Protein AF-0000000080482618 (afdb_homodimer)

Radius of gyration: 24.04 Å; Cα contacts (8 Å, |Δi|>4): 564; chains: 2; bounding box: 40×72×53 Å

Organism: Haloferax mediterranei (strain ATCC 33500 / DSM 1411 / JCM 8866 / NBRC 14739 / NCIMB 2177 / R-4) (NCBI:txid523841)

Structure (mmCIF, N/CA/C/O backbone):
data_AF-0000000080482618-model_v1
#
loop_
_entity.id
_entity.type
_entity.pdbx_description
1 polymer 'UPF0201 protein HFX_0137'
#
loop_
_atom_site.group_PDB
_atom_site.id
_atom_site.type_symbol
_atom_site.label_atom_id
_atom_site.label_alt_id
_atom_site.label_comp_id
_atom_site.label_asym_id
_atom_site.label_entity_id
_atom_site.label_seq_id
_atom_site.pdbx_PDB_ins_code
_atom_site.Cartn_x
_atom_site.Cartn_y
_atom_site.Cartn_z
_atom_site.occupancy
_atom_site.B_iso_or_equiv
_atom_site.auth_seq_id
_atom_site.auth_comp_id
_atom_site.auth_asym_id
_atom_site.auth_atom_id
_atom_site.pdbx_PDB_model_num
ATOM 1 N N . MET A 1 1 ? -5.898 31.766 16.25 1 81.19 1 MET A N 1
ATOM 2 C CA . MET A 1 1 ? -4.469 31.984 16.453 1 81.19 1 MET A CA 1
ATOM 3 C C . MET A 1 1 ? -3.756 32.281 15.141 1 81.19 1 MET A C 1
ATOM 5 O O . MET A 1 1 ? -4.121 31.719 14.102 1 81.19 1 MET A O 1
ATOM 9 N N . ILE A 1 2 ? -2.914 33.312 15.219 1 91.44 2 ILE A N 1
ATOM 10 C CA . ILE A 1 2 ? -2.102 33.625 14.047 1 91.44 2 ILE A CA 1
ATOM 11 C C . ILE A 1 2 ? -0.783 32.875 14.117 1 91.44 2 ILE A C 1
ATOM 13 O O . ILE A 1 2 ? -0.066 32.938 15.117 1 91.44 2 ILE A O 1
ATOM 17 N N . TYR A 1 3 ? -0.571 31.938 13.203 1 97.31 3 TYR A N 1
ATOM 18 C CA . TYR A 1 3 ? 0.678 31.188 13.18 1 97.31 3 TYR A CA 1
ATOM 19 C C . TYR A 1 3 ? 1.319 31.219 11.797 1 97.31 3 TYR A C 1
ATOM 21 O O . TYR A 1 3 ? 0.664 31.578 10.812 1 97.31 3 TYR A O 1
ATOM 29 N N . SER A 1 4 ? 2.684 31.078 11.797 1 98.38 4 SER A N 1
ATOM 30 C CA . SER A 1 4 ? 3.484 30.953 10.578 1 98.38 4 SER A CA 1
ATOM 31 C C . SER A 1 4 ? 4.191 29.609 10.508 1 98.38 4 SER A C 1
ATOM 33 O O . SER A 1 4 ? 5.055 29.312 11.336 1 98.38 4 SER A O 1
ATOM 35 N N . VAL A 1 5 ? 3.709 28.812 9.516 1 98.75 5 VAL A N 1
ATOM 36 C CA . VAL A 1 5 ? 4.285 27.484 9.375 1 98.75 5 VAL A CA 1
ATOM 37 C C . VAL A 1 5 ? 4.52 27.172 7.895 1 98.75 5 VAL A C 1
ATOM 39 O O . VAL A 1 5 ? 3.898 27.781 7.02 1 98.75 5 VAL A O 1
ATOM 42 N N . ASP A 1 6 ? 5.512 26.297 7.625 1 98.88 6 ASP A N 1
ATOM 43 C CA . ASP A 1 6 ? 5.684 25.625 6.34 1 98.88 6 ASP A CA 1
ATOM 44 C C . ASP A 1 6 ? 5.371 24.141 6.453 1 98.88 6 ASP A C 1
ATOM 46 O O . ASP A 1 6 ? 5.992 23.422 7.246 1 98.88 6 ASP A O 1
ATOM 50 N N . VAL A 1 7 ? 4.379 23.719 5.711 1 98.94 7 VAL A N 1
ATOM 51 C CA . VAL A 1 7 ? 3.994 22.312 5.742 1 98.94 7 VAL A CA 1
ATOM 52 C C . VAL A 1 7 ? 4.348 21.641 4.41 1 98.94 7 VAL A C 1
ATOM 54 O O . VAL A 1 7 ? 3.889 22.078 3.352 1 98.94 7 VAL A O 1
ATOM 57 N N . ARG A 1 8 ? 5.195 20.656 4.469 1 98.88 8 ARG A N 1
ATOM 58 C CA . ARG A 1 8 ? 5.52 19.844 3.301 1 98.88 8 ARG A CA 1
ATOM 59 C C . ARG A 1 8 ? 4.898 18.453 3.41 1 98.88 8 ARG A C 1
ATOM 61 O O . ARG A 1 8 ? 5.02 17.797 4.441 1 98.88 8 ARG A O 1
ATOM 68 N N . ILE A 1 9 ? 4.242 18.078 2.332 1 98.88 9 ILE A N 1
ATOM 69 C CA . ILE A 1 9 ? 3.529 16.812 2.301 1 98.88 9 ILE A CA 1
ATOM 70 C C . ILE A 1 9 ? 4.043 15.961 1.144 1 98.88 9 ILE A C 1
ATOM 72 O O . ILE A 1 9 ? 4.184 16.438 0.019 1 98.88 9 ILE A O 1
ATOM 76 N N . GLU A 1 10 ? 4.375 14.711 1.41 1 98.19 10 GLU A N 1
ATOM 77 C CA . GLU A 1 10 ? 4.805 13.781 0.37 1 98.19 10 GLU A CA 1
ATOM 78 C C . GLU A 1 10 ? 3.955 12.516 0.374 1 98.19 10 GLU A C 1
ATOM 80 O O . GLU A 1 10 ? 3.809 11.859 1.41 1 98.19 10 GLU A O 1
ATOM 85 N N . ALA A 1 11 ? 3.428 12.211 -0.774 1 96.94 11 ALA A N 1
ATOM 86 C CA . ALA A 1 11 ? 2.643 10.992 -0.954 1 96.94 11 ALA A CA 1
ATOM 87 C C . ALA A 1 11 ? 3.148 10.188 -2.145 1 96.94 11 ALA A C 1
ATOM 89 O O . ALA A 1 11 ? 3.166 10.68 -3.275 1 96.94 11 ALA A O 1
ATOM 90 N N . PRO A 1 12 ? 3.514 8.977 -1.872 1 95.06 12 PRO A N 1
ATOM 91 C CA . PRO A 1 12 ? 3.898 8.156 -3.02 1 95.06 12 PRO A CA 1
ATOM 92 C C . PRO A 1 12 ? 2.723 7.844 -3.943 1 95.06 12 PRO A C 1
ATOM 94 O O . PRO A 1 12 ? 1.588 7.703 -3.479 1 95.06 12 PRO A O 1
ATOM 97 N N . VAL A 1 13 ? 3.014 7.836 -5.195 1 96 13 VAL A N 1
ATOM 98 C CA . VAL A 1 13 ? 2.053 7.414 -6.211 1 96 13 VAL A CA 1
ATOM 99 C C . VAL A 1 13 ? 2.549 6.145 -6.898 1 96 13 VAL A C 1
ATOM 101 O O . VAL A 1 13 ? 3.588 6.156 -7.562 1 96 13 VAL A O 1
ATOM 104 N N . ARG A 1 14 ? 1.8 5.137 -6.766 1 94.56 14 ARG A N 1
ATOM 105 C CA . ARG A 1 14 ? 2.199 3.855 -7.34 1 94.56 14 ARG A CA 1
ATOM 106 C C . ARG A 1 14 ? 1.611 3.672 -8.734 1 94.56 14 ARG A C 1
ATOM 108 O O . ARG A 1 14 ? 0.684 4.387 -9.117 1 94.56 14 ARG A O 1
ATOM 115 N N . ASP A 1 15 ? 2.08 2.65 -9.398 1 94.06 15 ASP A N 1
ATOM 116 C CA . ASP A 1 15 ? 1.742 2.441 -10.805 1 94.06 15 ASP A CA 1
ATOM 117 C C . ASP A 1 15 ? 0.26 2.115 -10.977 1 94.06 15 ASP A C 1
ATOM 119 O O . ASP A 1 15 ? -0.348 2.465 -11.984 1 94.06 15 ASP A O 1
ATOM 123 N N . THR A 1 16 ? -0.289 1.462 -9.922 1 95.69 16 THR A N 1
ATOM 124 C CA . THR A 1 16 ? -1.685 1.053 -10.039 1 95.69 16 THR A CA 1
ATOM 125 C C . THR A 1 16 ? -2.615 2.184 -9.609 1 95.69 16 THR A C 1
ATOM 127 O O . THR A 1 16 ? -3.836 2.068 -9.727 1 95.69 16 THR A O 1
ATOM 130 N N . GLU A 1 17 ? -2.031 3.32 -9.164 1 96.25 17 GLU A N 1
ATOM 131 C CA . GLU A 1 17 ? -2.83 4.43 -8.648 1 96.25 17 GLU A CA 1
ATOM 132 C C . GLU A 1 17 ? -3.016 5.512 -9.711 1 96.25 17 GLU A C 1
ATOM 134 O O . GLU A 1 17 ? -2.266 5.57 -10.688 1 96.25 17 GLU A O 1
ATOM 139 N N . VAL A 1 18 ? -4.109 6.297 -9.461 1 96.81 18 VAL A N 1
ATOM 140 C CA . VAL A 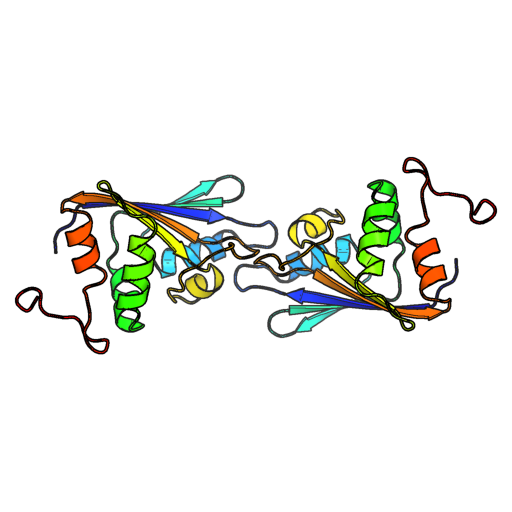1 18 ? -4.324 7.535 -10.211 1 96.81 18 VAL A CA 1
ATOM 141 C C . VAL A 1 18 ? -3.775 8.719 -9.414 1 96.81 18 VAL A C 1
ATOM 143 O O . VAL A 1 18 ? -4.172 8.938 -8.266 1 96.81 18 VAL A O 1
ATOM 146 N N . THR A 1 19 ? -2.902 9.445 -10.008 1 97.31 19 THR A N 1
ATOM 147 C CA . THR A 1 19 ? -2.254 10.57 -9.344 1 97.31 19 THR A CA 1
ATOM 148 C C . THR A 1 19 ? -3.291 11.516 -8.75 1 97.31 19 THR A C 1
ATOM 150 O O . THR A 1 19 ? -3.154 11.953 -7.605 1 97.31 19 THR A O 1
ATOM 153 N N . ASP A 1 20 ? -4.34 11.812 -9.484 1 97.88 20 ASP A N 1
ATOM 154 C CA . ASP A 1 20 ? -5.352 12.766 -9.031 1 97.88 20 ASP A CA 1
ATOM 155 C C . ASP A 1 20 ? -6.055 12.258 -7.773 1 97.88 20 ASP A C 1
ATOM 157 O O . ASP A 1 20 ? -6.43 13.047 -6.906 1 97.88 20 ASP A O 1
ATOM 161 N N . ARG A 1 21 ? -6.246 10.953 -7.684 1 97.81 21 ARG A N 1
ATOM 162 C CA . ARG A 1 21 ? -6.898 10.406 -6.5 1 97.81 21 ARG A CA 1
ATOM 163 C C . ARG A 1 21 ? -5.988 10.508 -5.277 1 97.81 21 ARG A C 1
ATOM 165 O O . ARG A 1 21 ? -6.461 10.734 -4.164 1 97.81 21 ARG A O 1
ATOM 172 N N . VAL A 1 22 ? -4.727 10.305 -5.516 1 97.69 22 VAL A N 1
ATOM 173 C CA . VAL A 1 22 ? -3.766 10.516 -4.438 1 97.69 22 VAL A CA 1
ATOM 174 C C . VAL A 1 22 ? -3.781 11.977 -4.016 1 97.69 22 VAL A C 1
ATOM 176 O O . VAL A 1 22 ? -3.748 12.289 -2.82 1 97.69 22 VAL A O 1
ATOM 179 N N . GLY A 1 23 ? -3.824 12.867 -4.988 1 98.56 23 GLY A N 1
ATOM 180 C CA . GLY A 1 23 ? -3.963 14.289 -4.699 1 98.56 23 GLY A CA 1
ATOM 181 C C . GLY A 1 23 ? -5.199 14.609 -3.883 1 98.56 23 GLY A C 1
ATOM 182 O O . GLY A 1 23 ? -5.141 15.422 -2.957 1 98.56 23 GLY A O 1
ATOM 183 N N . ASP A 1 24 ? -6.332 13.984 -4.273 1 98.38 24 ASP A N 1
ATOM 184 C CA . ASP A 1 24 ? -7.57 14.164 -3.52 1 98.38 24 ASP A CA 1
ATOM 185 C C . ASP A 1 24 ? -7.379 13.789 -2.051 1 98.38 24 ASP A C 1
ATOM 187 O O . ASP A 1 24 ? -7.883 14.477 -1.16 1 98.38 24 ASP A O 1
ATOM 191 N N . ALA A 1 25 ? -6.68 12.664 -1.821 1 97.75 25 ALA A N 1
ATOM 192 C CA . ALA A 1 25 ? -6.422 12.227 -0.452 1 97.75 25 ALA A CA 1
ATOM 193 C C . ALA A 1 25 ? -5.703 13.312 0.345 1 97.75 25 ALA A C 1
ATOM 195 O O . ALA A 1 25 ? -6.066 13.594 1.489 1 97.75 25 ALA A O 1
ATOM 196 N N . VAL A 1 26 ? -4.727 13.93 -0.251 1 98.69 26 VAL A N 1
ATOM 197 C CA . VAL A 1 26 ? -3.959 14.984 0.403 1 98.69 26 VAL A CA 1
ATOM 198 C C . VAL A 1 26 ? -4.844 16.203 0.609 1 98.69 26 VAL A C 1
ATOM 200 O O . VAL A 1 26 ? -4.898 16.766 1.709 1 98.69 26 VAL A O 1
ATOM 203 N N . GLU A 1 27 ? -5.578 16.594 -0.372 1 98.75 27 GLU A N 1
ATOM 204 C CA . GLU A 1 27 ? -6.406 17.797 -0.341 1 98.75 27 GLU A CA 1
ATOM 205 C C . GLU A 1 27 ? -7.535 17.672 0.679 1 98.75 27 GLU A C 1
ATOM 207 O O . GLU A 1 27 ? -7.965 18.672 1.269 1 98.75 27 GLU A O 1
ATOM 212 N N . ASN A 1 28 ? -7.965 16.484 0.792 1 98.56 28 ASN A N 1
ATOM 213 C CA . ASN A 1 28 ? -9.047 16.25 1.747 1 98.56 28 ASN A CA 1
ATOM 214 C C . ASN A 1 28 ? -8.641 16.656 3.16 1 98.56 28 ASN A C 1
ATOM 216 O O . ASN A 1 28 ? -9.477 17.109 3.947 1 98.56 28 ASN A O 1
ATOM 220 N N . LEU A 1 29 ? -7.387 16.516 3.469 1 98.69 29 LEU A N 1
ATOM 221 C CA . LEU A 1 29 ? -6.91 16.828 4.812 1 98.69 29 LEU A CA 1
ATOM 222 C C . LEU A 1 29 ? -6.223 18.188 4.844 1 98.69 29 LEU A C 1
ATOM 224 O O . LEU A 1 29 ? -6.113 18.812 5.906 1 98.69 29 LEU A O 1
ATOM 228 N N . PHE A 1 30 ? -5.812 18.641 3.721 1 98.75 30 PHE A N 1
ATOM 229 C CA . PHE A 1 30 ? -5.125 19.922 3.582 1 98.75 30 PHE A CA 1
ATOM 230 C C . PHE A 1 30 ? -5.668 20.703 2.393 1 98.75 30 PHE A C 1
ATOM 232 O O . PHE A 1 30 ? -4.969 20.891 1.396 1 98.75 30 PHE A O 1
ATOM 239 N N . PRO A 1 31 ? -6.832 21.234 2.533 1 98.44 31 PRO A N 1
ATOM 240 C CA . PRO A 1 31 ? -7.426 21.969 1.409 1 98.44 31 PRO A CA 1
ATOM 241 C C . PRO A 1 31 ? -6.574 23.156 0.955 1 98.44 31 PRO A C 1
ATOM 243 O O . PRO A 1 31 ? -5.98 23.844 1.785 1 98.44 31 PRO A O 1
ATOM 246 N N . GLY A 1 32 ? -6.496 23.375 -0.323 1 97.69 32 GLY A N 1
ATOM 247 C CA . GLY A 1 32 ? -5.758 24.5 -0.876 1 97.69 32 GLY A CA 1
ATOM 248 C C . GLY A 1 32 ? -4.277 24.219 -1.044 1 97.69 32 GLY A C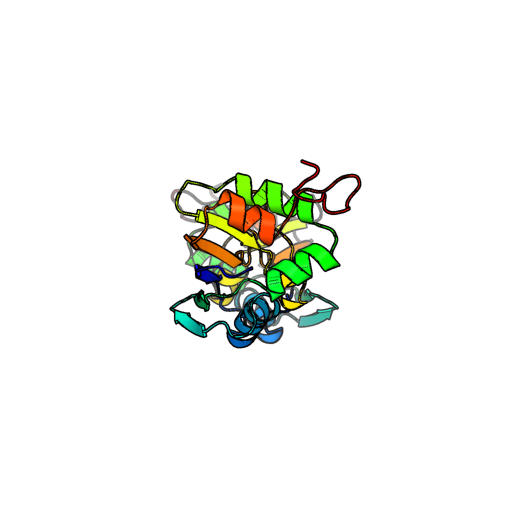 1
ATOM 249 O O . GLY A 1 32 ? -3.521 25.078 -1.499 1 97.69 32 GLY A O 1
ATOM 250 N N . VAL A 1 33 ? -3.879 23.047 -0.64 1 98.75 33 VAL A N 1
ATOM 251 C CA . VAL A 1 33 ? -2.486 22.641 -0.804 1 98.75 33 VAL A CA 1
ATOM 252 C C . VAL A 1 33 ? -2.09 22.75 -2.275 1 98.75 33 VAL A C 1
ATOM 254 O O . VAL A 1 33 ? -2.881 22.406 -3.16 1 98.75 33 VAL A O 1
ATOM 257 N N . GLU A 1 34 ? -0.878 23.25 -2.484 1 98.81 34 GLU A N 1
ATOM 258 C CA . GLU A 1 34 ? -0.311 23.234 -3.828 1 98.81 34 GLU A CA 1
ATOM 259 C C . GLU A 1 34 ? 0.428 21.922 -4.102 1 98.81 34 GLU A C 1
ATOM 261 O O . GLU A 1 34 ? 1.411 21.609 -3.43 1 98.81 34 GLU A O 1
ATOM 266 N N . LEU A 1 35 ? -0.03 21.25 -5.129 1 98.75 35 LEU A N 1
ATOM 267 C CA . LEU A 1 35 ? 0.532 19.938 -5.41 1 98.75 35 LEU A CA 1
ATOM 268 C C . LEU A 1 35 ? 1.412 19.984 -6.656 1 98.75 35 LEU A C 1
ATOM 270 O O . LEU A 1 35 ? 1.064 20.625 -7.645 1 98.75 35 LEU A O 1
ATOM 274 N N . THR A 1 36 ? 2.541 19.391 -6.539 1 98.62 36 THR A N 1
ATOM 275 C CA . THR A 1 36 ? 3.434 19.172 -7.668 1 98.62 36 THR A CA 1
ATOM 276 C C . THR A 1 36 ? 3.732 17.672 -7.84 1 98.62 36 THR A C 1
ATOM 278 O O . THR A 1 36 ? 3.971 16.969 -6.859 1 98.62 36 THR A O 1
ATOM 281 N N . HIS A 1 37 ? 3.689 17.297 -9.102 1 97.75 37 HIS A N 1
ATOM 282 C CA . HIS A 1 37 ? 3.984 15.898 -9.383 1 97.75 37 HIS A CA 1
ATOM 283 C C . HIS A 1 37 ? 5.48 15.68 -9.586 1 97.75 37 HIS A C 1
ATOM 285 O O . HIS A 1 37 ? 6.113 16.375 -10.383 1 97.75 37 HIS A O 1
ATOM 291 N N . GLU A 1 38 ? 6.023 14.797 -8.773 1 97.81 38 GLU A N 1
ATOM 292 C CA . GLU A 1 38 ? 7.371 14.266 -8.977 1 97.81 38 GLU A CA 1
ATOM 293 C C . GLU A 1 38 ? 7.332 12.781 -9.328 1 97.81 38 GLU A C 1
ATOM 295 O O . GLU A 1 38 ? 6.305 12.125 -9.156 1 97.81 38 GLU A O 1
ATOM 300 N N . PRO A 1 39 ? 8.469 12.32 -10.008 1 95.38 39 PRO A N 1
ATOM 301 C CA . PRO A 1 39 ? 8.477 10.883 -10.305 1 95.38 39 PRO A CA 1
ATOM 302 C C . PRO A 1 39 ? 8.18 10.023 -9.086 1 95.38 39 PRO A C 1
ATOM 304 O O . PRO A 1 39 ? 8.922 10.062 -8.102 1 95.38 39 PRO A O 1
ATOM 307 N N . GLY A 1 40 ? 7.066 9.32 -9.109 1 94.12 40 GLY A N 1
ATOM 308 C CA . GLY A 1 40 ? 6.711 8.352 -8.086 1 94.12 40 GLY A CA 1
ATOM 309 C C . GLY A 1 40 ? 6.066 8.977 -6.863 1 94.12 40 GLY A C 1
ATOM 310 O O . GLY A 1 40 ? 5.852 8.297 -5.855 1 94.12 40 GLY A O 1
ATOM 311 N N . LYS A 1 41 ? 5.883 10.258 -6.914 1 97.31 41 LYS A N 1
ATOM 312 C CA . LYS A 1 41 ? 5.242 10.836 -5.734 1 97.31 41 LYS A CA 1
ATOM 313 C C . LYS A 1 41 ? 4.582 12.164 -6.062 1 97.31 41 LYS A C 1
ATOM 315 O O . LYS A 1 41 ? 4.867 12.766 -7.102 1 97.31 41 LYS A O 1
ATOM 320 N N . LEU A 1 42 ? 3.723 12.547 -5.176 1 98.25 42 LEU A N 1
ATOM 321 C CA . LEU A 1 42 ? 3.178 13.898 -5.113 1 98.25 42 L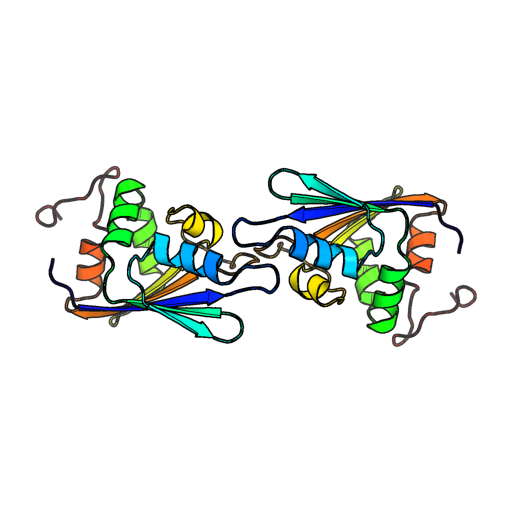EU A CA 1
ATOM 322 C C . LEU A 1 42 ? 3.781 14.68 -3.949 1 98.25 42 LEU A C 1
ATOM 324 O O . LEU A 1 42 ? 3.953 14.133 -2.855 1 98.25 42 LEU A O 1
ATOM 328 N N . VAL A 1 43 ? 4.105 15.906 -4.215 1 98.81 43 VAL A N 1
ATOM 329 C CA . VAL A 1 43 ? 4.621 16.797 -3.174 1 98.81 43 VAL A C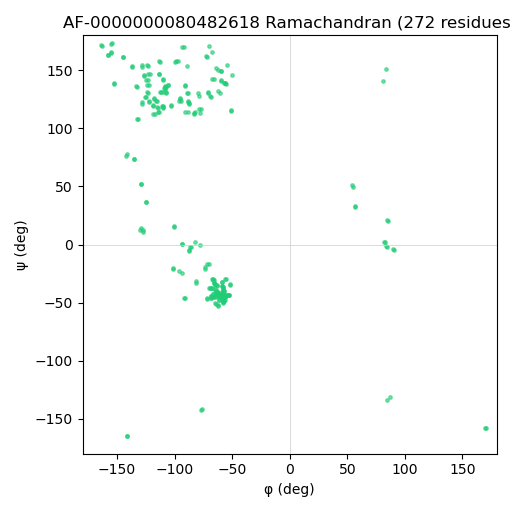A 1
ATOM 330 C C . VAL A 1 43 ? 3.674 17.969 -2.982 1 98.81 43 VAL A C 1
ATOM 332 O O . VAL A 1 43 ? 3.291 18.625 -3.951 1 98.81 43 VAL A O 1
ATOM 335 N N . GLY A 1 44 ? 3.27 18.141 -1.766 1 98.88 44 GLY A N 1
ATOM 336 C CA . GLY A 1 44 ? 2.393 19.234 -1.419 1 98.88 44 GLY A CA 1
ATOM 337 C C . GLY A 1 44 ? 3.051 20.266 -0.508 1 98.88 44 GLY A C 1
ATOM 338 O O . GLY A 1 44 ? 3.877 19.906 0.336 1 98.88 44 GLY A O 1
ATOM 339 N N . GLU A 1 45 ? 2.662 21.484 -0.702 1 98.88 45 GLU A N 1
ATOM 340 C CA . GLU A 1 45 ? 3.094 22.562 0.177 1 98.88 45 GLU A CA 1
ATOM 341 C C . GLU A 1 45 ? 1.914 23.438 0.591 1 98.88 45 GLU A C 1
ATOM 343 O O . GLU A 1 45 ? 1.068 23.781 -0.237 1 98.88 45 GLU A O 1
ATOM 348 N N . THR A 1 46 ? 1.862 23.766 1.811 1 98.69 46 THR A N 1
ATOM 349 C CA . THR A 1 46 ? 0.845 24.688 2.324 1 98.69 46 THR A CA 1
ATOM 350 C C . THR A 1 46 ? 1.334 25.375 3.592 1 98.69 46 THR A C 1
ATOM 352 O O . THR A 1 46 ? 2.432 25.094 4.078 1 98.69 46 THR A O 1
ATOM 355 N N . HIS A 1 47 ? 0.548 26.344 4.059 1 98.5 47 HIS A N 1
ATOM 356 C CA . HIS A 1 47 ? 0.883 27.109 5.254 1 98.5 47 HIS A CA 1
ATOM 357 C C . HIS A 1 47 ? -0.289 27.141 6.23 1 98.5 47 HIS A C 1
ATOM 359 O O . HIS A 1 47 ? -0.35 28.016 7.102 1 98.5 47 HIS A O 1
ATOM 365 N N . GLU A 1 48 ? -1.238 26.234 5.938 1 96.62 48 GLU A N 1
ATOM 366 C CA . GLU A 1 48 ? -2.438 26.188 6.77 1 96.62 48 GLU A CA 1
ATOM 367 C C . GLU A 1 48 ? -2.654 24.781 7.34 1 96.62 48 GLU A C 1
ATOM 369 O O . GLU A 1 48 ? -2.432 23.781 6.652 1 96.62 48 GLU A O 1
ATOM 374 N N . LEU A 1 49 ? -3.105 24.734 8.594 1 98 49 LEU A N 1
ATOM 375 C CA . LEU A 1 49 ? -3.367 23.453 9.266 1 98 49 LEU A CA 1
ATOM 376 C C . LEU A 1 49 ? -4.781 23.422 9.836 1 98 49 LEU A C 1
ATOM 378 O O . LEU A 1 49 ? -5.117 22.547 10.625 1 98 49 LEU A O 1
ATOM 382 N N . GLU A 1 50 ? -5.602 24.375 9.438 1 96.94 50 GLU A N 1
ATOM 383 C CA . GLU A 1 50 ? -6.91 24.562 10.062 1 96.94 50 GLU A CA 1
ATOM 384 C C . GLU A 1 50 ? -7.805 23.344 9.867 1 96.94 50 GLU A C 1
ATOM 386 O O . GLU A 1 50 ? -8.359 22.812 10.828 1 96.94 50 GLU A O 1
ATOM 391 N N . ARG A 1 51 ? -7.922 22.953 8.562 1 97.31 51 ARG A N 1
ATOM 392 C CA . ARG A 1 51 ? -8.797 21.812 8.289 1 97.31 51 ARG A CA 1
ATOM 393 C C . ARG A 1 51 ? -8.289 20.547 8.977 1 97.31 51 ARG A C 1
ATOM 395 O O . ARG A 1 51 ? -9.07 19.75 9.492 1 97.31 51 ARG A O 1
ATOM 402 N N . PHE A 1 52 ? -7.004 20.359 8.938 1 98.69 52 PHE A N 1
ATOM 403 C CA . PHE A 1 52 ? -6.414 19.219 9.617 1 98.69 52 PHE A CA 1
ATOM 404 C C . PHE A 1 52 ? -6.754 19.234 11.102 1 98.69 52 PHE A C 1
ATOM 406 O O . PHE A 1 52 ? -7.184 18.219 11.656 1 98.69 52 PHE A O 1
ATOM 413 N N . SER A 1 53 ? -6.543 20.344 11.758 1 98.25 53 SER A N 1
ATOM 414 C CA . SER A 1 53 ? -6.891 20.516 13.164 1 98.25 53 SER A CA 1
ATOM 415 C C . SER A 1 53 ? -8.367 20.234 13.406 1 98.25 53 SER A C 1
ATOM 417 O O . SER A 1 53 ? -8.727 19.562 14.375 1 98.25 53 SER A O 1
ATOM 419 N N . GLU A 1 54 ? -9.211 20.797 12.586 1 98 54 GLU A N 1
ATOM 420 C CA . GLU A 1 54 ? -10.648 20.562 12.703 1 98 54 GLU A CA 1
ATOM 421 C C . GLU A 1 54 ? -10.977 19.078 12.695 1 98 54 GLU A C 1
ATOM 423 O O . GLU A 1 54 ? -11.828 18.625 13.461 1 98 54 GLU A O 1
ATOM 428 N N . ARG A 1 55 ? -10.32 18.344 11.797 1 98.38 55 ARG A N 1
ATOM 429 C CA . ARG A 1 55 ? -10.562 16.906 11.703 1 98.38 55 ARG A CA 1
ATOM 430 C C . ARG A 1 55 ? -10.133 16.188 12.984 1 98.38 55 ARG A C 1
ATOM 432 O O . ARG A 1 55 ? -10.805 15.266 13.445 1 98.38 55 ARG A O 1
ATOM 439 N N . LEU A 1 56 ? -8.984 16.594 13.57 1 98.44 56 LEU A N 1
ATOM 440 C CA . LEU A 1 56 ? -8.555 16.016 14.844 1 98.44 56 LEU A CA 1
ATOM 441 C C . LEU A 1 56 ? -9.641 16.188 15.906 1 98.44 56 LEU A C 1
ATOM 443 O O . LEU A 1 56 ? -9.945 15.242 16.641 1 98.44 56 LEU A O 1
ATOM 447 N N . HIS A 1 57 ? -10.211 17.391 15.969 1 97.5 57 HIS A N 1
ATOM 448 C CA . HIS A 1 57 ? -11.25 17.703 16.938 1 97.5 57 HIS A CA 1
ATOM 449 C C . HIS A 1 57 ? -12.508 16.875 16.688 1 97.5 57 HIS A C 1
ATOM 451 O O . HIS A 1 57 ? -13.039 16.234 17.594 1 97.5 57 HIS A O 1
ATOM 457 N N . GLU A 1 58 ? -12.914 16.938 15.391 1 97.44 58 GLU A N 1
ATOM 458 C CA . GLU A 1 58 ? -14.148 16.234 15.008 1 97.44 58 GLU A CA 1
ATOM 459 C C . GLU A 1 58 ? -14.055 14.75 15.32 1 97.44 58 GLU A C 1
ATOM 461 O O . GLU A 1 58 ? -15.047 14.133 15.711 1 97.44 58 GLU A O 1
ATOM 466 N N . GLN A 1 59 ? -12.875 14.203 15.141 1 98 59 GLN A N 1
ATOM 467 C CA . GLN A 1 59 ? -12.68 12.773 15.336 1 98 59 GLN A CA 1
ATOM 468 C C . GLN A 1 59 ? -12.359 12.445 16.797 1 98 59 GLN A C 1
ATOM 470 O O . GLN A 1 59 ? -12.281 11.281 17.172 1 98 59 GLN A O 1
ATOM 475 N N . THR A 1 60 ? -12.203 13.414 17.609 1 97 60 THR A N 1
ATOM 476 C CA . THR A 1 60 ? -11.867 13.266 19.016 1 97 60 THR A CA 1
ATOM 477 C C . THR A 1 60 ? -10.602 12.445 19.203 1 97 60 THR A C 1
ATOM 479 O O . THR A 1 60 ? -10.57 11.5 20 1 97 60 THR A O 1
ATOM 482 N N . ILE A 1 61 ? -9.531 12.844 18.438 1 98 61 ILE A N 1
ATOM 483 C CA . ILE A 1 61 ? -8.266 12.117 18.516 1 98 61 ILE A CA 1
ATOM 484 C C . ILE A 1 61 ? -7.137 13.086 18.859 1 98 61 ILE A C 1
ATOM 486 O O . ILE A 1 61 ? -6.023 12.953 18.344 1 98 61 ILE A O 1
ATOM 490 N N . LEU A 1 62 ? -7.438 14.047 19.688 1 98.38 62 LEU A N 1
ATOM 491 C CA . LEU A 1 62 ? -6.457 15.055 20.078 1 98.38 62 LEU A CA 1
ATOM 492 C C . LEU A 1 62 ? -5.305 14.422 20.844 1 98.38 62 LEU A C 1
ATOM 494 O O . LEU A 1 62 ? -4.137 14.711 20.578 1 98.38 62 LEU A O 1
ATOM 498 N N . ASP A 1 63 ? -5.547 13.461 21.719 1 97.31 63 ASP A N 1
ATOM 499 C CA . ASP A 1 63 ? -4.504 12.805 22.5 1 97.31 63 ASP A CA 1
ATOM 500 C C . ASP A 1 63 ? -3.604 11.945 21.609 1 97.31 63 ASP A C 1
ATOM 502 O O . ASP A 1 63 ? -2.383 11.938 21.781 1 97.31 63 ASP A O 1
ATOM 506 N N . THR A 1 64 ? -4.262 11.227 20.75 1 96.88 64 THR A N 1
ATOM 507 C CA . THR A 1 64 ? -3.504 10.422 19.812 1 96.88 64 THR A CA 1
ATOM 508 C C . THR A 1 64 ? -2.586 11.297 18.953 1 96.88 64 THR A C 1
ATOM 510 O O . THR A 1 64 ? -1.412 10.977 18.766 1 96.88 64 THR A O 1
ATOM 513 N N . ALA A 1 65 ? -3.113 12.43 18.438 1 98.38 65 ALA A N 1
ATOM 514 C CA . ALA A 1 65 ? -2.328 13.359 17.625 1 98.38 65 ALA A CA 1
ATOM 515 C C . ALA A 1 65 ? -1.115 13.867 18.391 1 98.38 65 ALA A C 1
ATOM 517 O O . ALA A 1 65 ? 0.007 13.844 17.875 1 98.38 65 ALA A O 1
ATOM 518 N N . ARG A 1 66 ? -1.349 14.297 19.594 1 98.25 66 ARG A N 1
ATOM 519 C CA . ARG A 1 66 ? -0.261 14.828 20.406 1 98.25 66 ARG A CA 1
ATOM 520 C C . ARG A 1 66 ? 0.838 13.789 20.594 1 98.25 66 ARG A C 1
ATOM 522 O O . ARG A 1 66 ? 2.025 14.117 20.531 1 98.25 66 ARG A O 1
ATOM 529 N N . ARG A 1 67 ? 0.428 12.633 20.859 1 97.56 67 ARG A N 1
ATOM 530 C CA . ARG A 1 67 ? 1.397 11.555 21.047 1 97.56 67 ARG A CA 1
ATOM 531 C C . ARG A 1 67 ? 2.215 11.336 19.766 1 97.56 67 ARG A C 1
ATOM 533 O O . ARG A 1 67 ? 3.436 11.18 19.828 1 97.56 67 ARG A O 1
ATOM 540 N N . GLU A 1 68 ? 1.558 11.328 18.656 1 98.12 68 GLU A N 1
ATOM 541 C CA . GLU A 1 68 ? 2.254 11.109 17.391 1 98.12 68 GLU A CA 1
ATOM 542 C C . GLU A 1 68 ? 3.189 12.273 17.062 1 98.12 68 GLU A C 1
ATOM 544 O O . GLU A 1 68 ? 4.312 12.062 16.609 1 98.12 68 GLU A O 1
ATOM 549 N N . PHE A 1 69 ? 2.711 13.5 17.281 1 98.5 69 PHE A N 1
ATOM 550 C CA . PHE A 1 69 ? 3.551 14.672 17.047 1 98.5 69 PHE A CA 1
ATOM 551 C C . PHE A 1 69 ? 4.816 14.609 17.891 1 98.5 69 PHE A C 1
ATOM 553 O O . PHE A 1 69 ? 5.891 15.008 17.438 1 98.5 69 PHE A O 1
ATOM 560 N N . ALA A 1 70 ? 4.688 14.133 19.078 1 97.94 70 ALA A N 1
ATOM 561 C CA . ALA A 1 70 ? 5.785 14.125 20.031 1 97.94 70 ALA A CA 1
ATOM 562 C C . ALA A 1 70 ? 6.902 13.195 19.594 1 97.94 70 ALA A C 1
ATOM 564 O O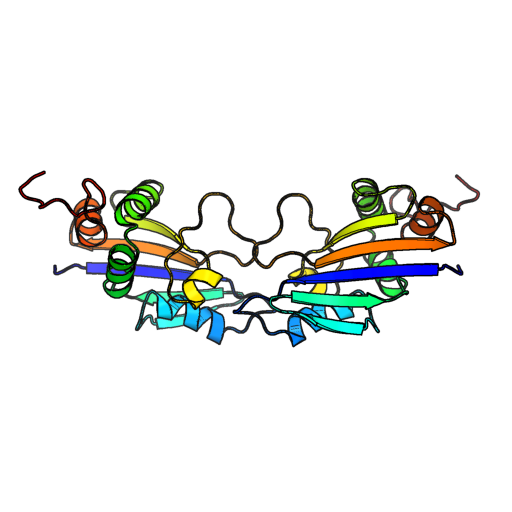 . ALA A 1 70 ? 8.078 13.422 19.906 1 97.94 70 ALA A O 1
ATOM 565 N N . LYS A 1 71 ? 6.602 12.18 18.891 1 97.62 71 LYS A N 1
ATOM 566 C CA . LYS A 1 71 ? 7.566 11.164 18.484 1 97.62 71 LYS A CA 1
ATOM 567 C C . LYS A 1 71 ? 8.617 11.742 17.547 1 97.62 71 LYS A C 1
ATOM 569 O O . LYS A 1 71 ? 9.766 11.289 17.531 1 97.62 71 LYS A O 1
ATOM 574 N N . ARG A 1 72 ? 8.281 12.688 16.703 1 97.25 72 ARG A N 1
ATOM 575 C CA . ARG A 1 72 ? 9.211 13.289 15.742 1 97.25 72 ARG A CA 1
ATOM 576 C C . ARG A 1 72 ? 9.18 14.805 15.82 1 97.25 72 ARG A C 1
ATOM 578 O O . ARG A 1 72 ? 9.047 15.484 14.805 1 97.25 72 ARG A O 1
ATOM 585 N N . ARG A 1 73 ? 9.336 15.25 16.984 1 98.56 73 ARG A N 1
ATOM 586 C CA . ARG A 1 73 ? 9.328 16.688 17.281 1 98.56 73 ARG A CA 1
ATOM 587 C C . ARG A 1 73 ? 10.719 17.172 17.672 1 98.56 73 ARG A C 1
ATOM 589 O O . ARG A 1 73 ? 11.461 16.453 18.344 1 98.56 73 ARG A O 1
ATOM 596 N N . ASP A 1 74 ? 11.062 18.328 17.234 1 98.31 74 ASP A N 1
ATOM 597 C CA . ASP A 1 74 ? 12.227 19.062 17.734 1 98.31 74 ASP A CA 1
ATOM 598 C C . ASP A 1 74 ? 11.938 20.547 17.844 1 98.31 74 ASP A C 1
ATOM 600 O O . ASP A 1 74 ? 10.773 20.969 17.891 1 98.31 74 ASP A O 1
ATOM 604 N N . ASP A 1 75 ? 12.906 21.391 17.984 1 97.44 75 ASP A N 1
ATOM 605 C CA . ASP A 1 75 ? 12.695 22.812 18.25 1 97.44 75 ASP A CA 1
ATOM 606 C C . ASP A 1 75 ? 12.195 23.531 17 1 97.44 75 ASP A C 1
ATOM 608 O O . ASP A 1 75 ? 11.672 24.656 17.094 1 97.44 75 ASP A O 1
ATOM 612 N N . GLU A 1 76 ? 12.438 22.922 15.844 1 98.62 76 GLU A N 1
ATOM 613 C CA . GLU A 1 76 ? 12.086 23.578 14.586 1 98.62 76 GLU A CA 1
ATOM 614 C C . GLU A 1 76 ? 10.703 23.156 14.102 1 98.62 76 GLU A C 1
ATOM 616 O O . GLU A 1 76 ? 10.086 23.828 13.281 1 98.62 76 GLU A O 1
ATOM 621 N N . GLY A 1 77 ? 10.266 21.969 14.539 1 98.88 77 GLY A N 1
ATOM 622 C CA . GLY A 1 77 ? 8.992 21.469 14.047 1 98.88 77 GLY A CA 1
ATOM 623 C C . GLY A 1 77 ? 8.734 20.016 14.43 1 98.88 77 GLY A C 1
ATOM 624 O O . GLY A 1 77 ? 9.203 19.547 15.469 1 98.88 77 GLY A O 1
ATOM 625 N N . PHE A 1 78 ? 7.895 19.375 13.703 1 98.88 78 PHE A N 1
ATOM 626 C CA . PHE A 1 78 ? 7.516 17.984 13.914 1 98.88 78 PHE A CA 1
ATOM 627 C C . PHE A 1 78 ? 7.027 17.344 12.609 1 98.88 78 PHE A C 1
ATOM 629 O O . PHE A 1 78 ? 6.785 18.047 11.625 1 98.88 78 PHE A O 1
ATOM 636 N N . SER A 1 79 ? 6.945 16.031 12.602 1 98.62 79 SER A N 1
ATOM 637 C CA . SER A 1 79 ? 6.488 15.305 11.422 1 98.62 79 SER A CA 1
ATOM 638 C C . SER A 1 79 ? 5.684 14.07 11.82 1 98.62 79 SER A C 1
ATOM 640 O O . SER A 1 79 ? 5.734 13.633 12.969 1 98.62 79 SER A O 1
ATOM 642 N N . PHE A 1 80 ? 4.941 13.562 10.93 1 97.88 80 PHE A N 1
ATOM 643 C CA . PHE A 1 80 ? 4.102 12.391 11.133 1 97.88 80 PHE A CA 1
ATOM 644 C C . PHE A 1 80 ? 3.664 11.797 9.805 1 97.88 80 PHE A C 1
ATOM 646 O O . PHE A 1 80 ? 3.912 12.383 8.742 1 97.88 80 PHE A O 1
ATOM 653 N N . ALA A 1 81 ? 3.064 10.656 9.859 1 96.75 81 ALA A N 1
ATOM 654 C CA . ALA A 1 81 ? 2.57 9.969 8.664 1 96.75 81 ALA A CA 1
ATOM 655 C C . ALA A 1 81 ? 1.095 9.609 8.805 1 96.75 81 ALA A C 1
ATOM 657 O O . ALA A 1 81 ? 0.625 9.328 9.914 1 96.75 81 ALA A O 1
ATOM 658 N N . LEU A 1 82 ? 0.448 9.695 7.664 1 96.56 82 LEU A N 1
ATOM 659 C CA . LEU A 1 82 ? -0.982 9.406 7.625 1 96.56 82 LEU A CA 1
ATOM 660 C C . LEU A 1 82 ? -1.286 8.273 6.648 1 96.56 82 LEU A C 1
ATOM 662 O O . LEU A 1 82 ? -0.641 8.156 5.605 1 96.56 82 LEU A O 1
ATOM 666 N N . LYS A 1 83 ? -2.299 7.477 6.977 1 94.12 83 LYS A N 1
ATOM 667 C CA . LYS A 1 83 ? -2.787 6.461 6.047 1 94.12 83 LYS A CA 1
ATOM 668 C C . LYS A 1 83 ? -3.475 7.102 4.844 1 94.12 83 LYS A C 1
ATOM 670 O O . LYS A 1 83 ? -4.41 7.887 5.004 1 94.12 83 LYS A O 1
ATOM 675 N N . LYS A 1 84 ? -3.033 6.688 3.705 1 94.31 84 LYS A N 1
ATOM 676 C CA . LYS A 1 84 ? -3.486 7.293 2.457 1 94.31 84 LYS A CA 1
ATOM 677 C C . LYS A 1 84 ? -4.969 7.016 2.217 1 94.31 84 LYS A C 1
ATOM 679 O O . LYS A 1 84 ? -5.727 7.926 1.877 1 94.31 84 LYS A O 1
ATOM 684 N N . GLN A 1 85 ? -5.422 5.723 2.434 1 94.19 85 GLN A N 1
ATOM 685 C CA . GLN A 1 85 ? -6.801 5.355 2.133 1 94.19 85 GLN A CA 1
ATOM 686 C C . GLN A 1 85 ? -7.773 6.051 3.078 1 94.19 85 GLN A C 1
ATOM 688 O O . GLN A 1 85 ? -8.875 6.426 2.676 1 94.19 85 GLN A O 1
ATOM 693 N N . ALA A 1 86 ? -7.398 6.195 4.297 1 94.75 86 ALA A N 1
ATOM 694 C CA . ALA A 1 86 ? -8.234 6.953 5.227 1 94.75 86 ALA A CA 1
ATOM 695 C C . ALA A 1 86 ? -8.32 8.422 4.816 1 94.75 86 ALA A C 1
ATOM 697 O O . ALA A 1 86 ? -9.406 9.008 4.816 1 94.75 86 ALA A O 1
ATOM 698 N N . ALA A 1 87 ? -7.18 8.977 4.465 1 97 87 ALA A N 1
ATOM 699 C CA . ALA A 1 87 ? -7.145 10.367 4.012 1 97 87 ALA A CA 1
ATOM 700 C C . ALA A 1 87 ? -8.07 10.578 2.818 1 97 87 ALA A C 1
ATOM 702 O O . ALA A 1 87 ? -8.727 11.617 2.707 1 97 87 ALA A O 1
ATOM 703 N N . PHE A 1 88 ? -8.094 9.664 1.939 1 96.94 88 PHE A N 1
ATOM 704 C CA . PHE A 1 88 ? -8.961 9.734 0.767 1 96.94 88 PHE A CA 1
ATOM 705 C C . PHE A 1 88 ? -10.414 9.914 1.177 1 96.94 88 PHE A C 1
ATOM 707 O O . PHE A 1 88 ? -11.18 10.586 0.487 1 96.94 88 PHE A O 1
ATOM 714 N N . LYS A 1 89 ? -10.734 9.398 2.309 1 97.44 89 LYS A N 1
ATOM 715 C CA . LYS A 1 89 ? -12.094 9.5 2.816 1 97.44 89 LYS A CA 1
ATOM 716 C C . LYS A 1 89 ? -12.25 10.719 3.729 1 97.44 89 LYS A C 1
ATOM 718 O O . LYS A 1 89 ? -13.305 10.898 4.352 1 97.44 89 LYS A O 1
ATOM 723 N N . GLY A 1 90 ? -11.188 11.492 3.932 1 97.94 90 GLY A N 1
ATOM 724 C CA . GLY A 1 90 ? -11.242 12.688 4.758 1 97.94 90 GLY A CA 1
ATOM 725 C C . GLY A 1 90 ? -11.047 12.398 6.234 1 97.94 90 GLY A C 1
ATOM 726 O O . GLY A 1 90 ? -11.484 13.172 7.086 1 97.94 90 GLY A O 1
ATOM 727 N N . VAL A 1 91 ? -10.469 11.266 6.477 1 98.06 91 VAL A N 1
ATOM 728 C CA . VAL A 1 91 ? -10.281 10.859 7.863 1 98.06 91 VAL A CA 1
ATOM 729 C C . VAL A 1 91 ? -8.789 10.867 8.203 1 98.06 91 VAL A C 1
ATOM 731 O O . VAL A 1 91 ? -7.965 10.383 7.43 1 98.06 91 VAL A O 1
ATOM 734 N N . VAL A 1 92 ? -8.5 11.5 9.344 1 98.44 92 VAL A N 1
ATOM 735 C CA . VAL A 1 92 ? -7.125 11.477 9.828 1 98.44 92 VAL A CA 1
ATOM 736 C C . VAL A 1 92 ? -6.84 10.133 10.492 1 98.44 92 VAL A C 1
ATOM 738 O O . VAL A 1 92 ? -7.512 9.75 11.453 1 98.44 92 VAL A O 1
ATOM 741 N N . ASN A 1 93 ? -5.973 9.398 9.984 1 97 93 ASN A N 1
ATOM 742 C CA . ASN A 1 93 ? -5.484 8.148 10.555 1 97 93 ASN A CA 1
ATOM 743 C C . ASN A 1 93 ? -3.959 8.078 10.539 1 97 93 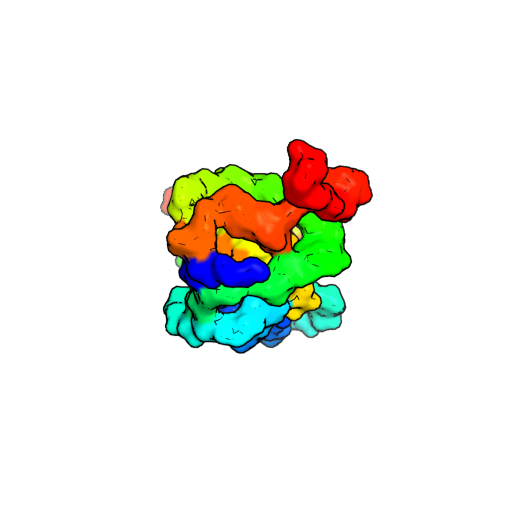ASN A C 1
ATOM 745 O O . ASN A 1 93 ? -3.352 7.941 9.477 1 97 93 ASN A O 1
ATOM 749 N N . PHE A 1 94 ? -3.357 8.195 11.75 1 96.75 94 PHE A N 1
ATOM 750 C CA . PHE A 1 94 ? -1.904 8.242 11.859 1 96.75 94 PHE A CA 1
ATOM 751 C C . PHE A 1 94 ? -1.294 6.879 11.562 1 96.75 94 PHE A C 1
ATOM 753 O O . PHE A 1 94 ? -1.793 5.855 12.031 1 96.75 94 PHE A O 1
ATOM 760 N N . SER A 1 95 ? -0.308 6.887 10.711 1 93 95 SER A N 1
ATOM 761 C CA . SER A 1 95 ? 0.461 5.676 10.438 1 93 95 SER A CA 1
ATOM 762 C C . SER A 1 95 ? 1.557 5.469 11.477 1 93 95 SER A C 1
ATOM 764 O O . SER A 1 95 ? 2.482 6.273 11.578 1 93 95 SER A O 1
ATOM 766 N N . VAL A 1 96 ? 1.39 4.41 12.258 1 87.81 96 VAL A N 1
ATOM 767 C CA . VAL A 1 96 ? 2.336 4.148 13.336 1 87.81 96 VAL A CA 1
ATOM 768 C C . VAL A 1 96 ? 3.18 2.92 12.992 1 87.81 96 VAL A C 1
ATOM 770 O O . VAL A 1 96 ? 2.65 1.904 12.539 1 87.81 96 VAL A O 1
ATOM 773 N N . GLY A 1 97 ? 4.512 3.008 13.211 1 77.31 97 GLY A N 1
ATOM 774 C CA . GLY A 1 97 ? 5.363 1.858 12.945 1 77.31 97 GLY A CA 1
ATOM 775 C C . GLY A 1 97 ? 5.785 1.752 11.492 1 77.31 97 GLY A C 1
ATOM 776 O O . GLY A 1 97 ? 6.266 2.725 10.906 1 77.31 97 GLY A O 1
ATOM 777 N N . LYS A 1 98 ? 5.664 0.571 10.977 1 71.56 98 LYS A N 1
ATOM 778 C CA . LYS A 1 98 ? 6.105 0.346 9.609 1 71.56 98 LYS A CA 1
ATOM 779 C C . LYS A 1 98 ? 5.078 0.867 8.602 1 71.56 98 LYS A C 1
ATOM 781 O O . LYS A 1 98 ? 3.875 0.671 8.781 1 71.56 98 LYS A O 1
ATOM 786 N N . PRO A 1 99 ? 5.656 1.716 7.66 1 63.25 99 PRO A N 1
ATOM 787 C CA . PRO A 1 99 ? 4.738 2.227 6.641 1 63.25 99 PRO A CA 1
ATOM 788 C C . PRO A 1 99 ? 3.922 1.122 5.973 1 63.25 99 PRO A C 1
ATOM 790 O O . PRO A 1 99 ? 4.383 -0.018 5.879 1 63.25 99 PRO A O 1
ATOM 793 N N . ASP A 1 100 ? 2.697 1.611 5.68 1 62.38 100 ASP A N 1
ATOM 794 C CA . ASP A 1 100 ? 1.879 0.694 4.891 1 62.38 100 ASP A CA 1
ATOM 795 C C . ASP A 1 100 ? 2.455 0.506 3.49 1 62.38 100 ASP A C 1
ATOM 797 O O . ASP A 1 100 ? 3.281 1.303 3.041 1 62.38 100 ASP A O 1
ATOM 801 N N . GLU A 1 101 ? 2.012 -0.46 2.789 1 55.66 101 GLU A N 1
ATOM 802 C CA . GLU A 1 101 ? 2.496 -0.853 1.469 1 55.66 101 GLU A CA 1
ATOM 803 C C . GLU A 1 101 ? 2.371 0.295 0.471 1 55.66 101 GLU A C 1
ATOM 805 O O . GLU A 1 101 ? 3.281 0.532 -0.328 1 55.66 101 GLU A O 1
ATOM 810 N N . LEU A 1 102 ? 1.187 1.048 0.485 1 63.72 102 LEU A N 1
ATOM 811 C CA . LEU A 1 102 ? 0.972 2.074 -0.528 1 63.72 102 LEU A CA 1
ATOM 812 C C . LEU A 1 102 ? 1.766 3.336 -0.202 1 63.72 102 LEU A C 1
ATOM 814 O O . LEU A 1 102 ? 1.902 4.223 -1.046 1 63.72 102 LEU A O 1
ATOM 818 N N . GLY A 1 103 ? 2.42 3.145 0.91 1 82.25 103 GLY A N 1
ATOM 819 C CA . GLY A 1 103 ? 3.121 4.336 1.363 1 82.25 103 GLY A CA 1
ATOM 820 C C . GLY A 1 103 ? 2.221 5.316 2.09 1 82.25 103 GLY A C 1
ATOM 821 O O . GLY A 1 103 ? 1.037 5.438 1.768 1 82.25 103 GLY A O 1
ATOM 822 N N . ASP A 1 104 ? 2.641 5.852 2.996 1 91.25 104 ASP A N 1
ATOM 823 C CA . ASP A 1 104 ? 1.938 6.828 3.828 1 91.25 104 ASP A CA 1
ATOM 824 C C . ASP A 1 104 ? 2.119 8.242 3.287 1 91.25 104 ASP A C 1
ATOM 826 O O . ASP A 1 104 ? 2.996 8.492 2.455 1 91.25 104 ASP A O 1
ATOM 830 N N . ILE A 1 105 ? 1.118 8.969 3.65 1 96.56 105 ILE A N 1
ATOM 831 C CA . ILE A 1 105 ? 1.295 10.398 3.42 1 96.56 105 ILE A CA 1
ATOM 832 C C . ILE A 1 105 ? 2.188 10.992 4.508 1 96.56 105 ILE A C 1
ATOM 834 O O . ILE A 1 105 ? 1.804 11.031 5.68 1 96.56 105 ILE A O 1
ATOM 838 N N . GLU A 1 106 ? 3.363 11.422 4.125 1 97.31 106 GLU A N 1
ATOM 839 C CA . GLU A 1 106 ? 4.293 12.031 5.07 1 97.31 106 GLU A CA 1
ATOM 840 C C . GLU A 1 106 ? 4.066 13.539 5.176 1 97.31 106 GLU A C 1
ATOM 842 O O . GLU A 1 106 ? 3.998 14.227 4.156 1 97.31 106 GLU A O 1
ATOM 847 N N . VAL A 1 107 ? 3.955 14.031 6.41 1 98.81 107 VAL A N 1
ATOM 848 C CA . VAL A 1 107 ? 3.711 15.445 6.645 1 98.81 107 VAL A CA 1
ATOM 849 C C . VAL A 1 107 ? 4.824 16.031 7.512 1 98.81 107 VAL A C 1
ATOM 851 O O . VAL A 1 107 ? 5.109 15.516 8.594 1 98.81 107 VAL A O 1
ATOM 854 N N . HIS A 1 108 ? 5.461 17.016 7.027 1 98.88 108 HIS A N 1
ATOM 855 C CA . HIS A 1 108 ? 6.508 17.734 7.754 1 98.88 108 HIS A CA 1
ATOM 856 C C . HIS A 1 108 ? 6.102 19.188 8.023 1 98.88 108 HIS A C 1
ATOM 858 O O . HIS A 1 108 ? 5.84 19.938 7.086 1 98.88 108 HIS A O 1
ATOM 864 N N . VAL A 1 109 ? 6.105 19.562 9.258 1 98.94 109 VAL A N 1
ATOM 865 C CA . VAL A 1 109 ? 5.703 20.906 9.656 1 98.94 109 VAL A CA 1
ATOM 866 C C . VAL A 1 109 ? 6.902 21.656 10.227 1 98.94 109 VAL A C 1
ATOM 868 O O . VAL A 1 109 ? 7.477 21.25 11.242 1 98.94 109 VAL A O 1
ATOM 871 N N . THR A 1 110 ? 7.312 22.641 9.578 1 98.94 110 THR A N 1
ATOM 872 C CA . THR A 1 110 ? 8.281 23.594 10.109 1 98.94 110 THR A CA 1
ATOM 873 C C . THR A 1 110 ? 7.578 24.812 10.719 1 98.94 110 THR A C 1
ATOM 875 O O . THR A 1 110 ? 6.785 25.469 10.047 1 98.94 110 THR A O 1
ATOM 878 N N . VAL A 1 111 ? 7.871 25.109 11.93 1 98.88 111 VAL A N 1
ATOM 879 C CA . VAL A 1 111 ? 7.176 26.172 12.641 1 98.88 111 VAL A CA 1
ATOM 880 C C . VAL A 1 111 ? 8.055 27.422 12.695 1 98.88 111 VAL A C 1
ATOM 882 O O . VAL A 1 111 ? 9.148 27.391 13.266 1 98.88 111 VAL A O 1
ATOM 885 N N . ARG A 1 112 ? 7.605 28.453 12.156 1 98.44 112 ARG A N 1
ATOM 886 C CA . ARG A 1 112 ? 8.312 29.734 12.195 1 98.44 112 ARG A CA 1
ATOM 887 C C . ARG A 1 112 ? 7.887 30.562 13.406 1 98.44 112 ARG A C 1
ATOM 889 O O . ARG A 1 112 ? 8.719 31.219 14.039 1 98.44 112 ARG A O 1
ATOM 896 N N . ASP A 1 113 ? 6.641 30.578 13.555 1 97.81 113 ASP A N 1
ATOM 897 C CA . ASP A 1 113 ? 6.016 31.25 14.695 1 97.81 113 ASP A CA 1
ATOM 898 C C . ASP A 1 113 ? 4.672 30.609 15.031 1 97.81 113 ASP A C 1
ATOM 900 O O . ASP A 1 113 ? 3.865 30.344 14.141 1 97.81 113 ASP A O 1
ATOM 904 N N . PRO A 1 114 ? 4.316 30.391 16.312 1 97.56 114 PRO A N 1
ATOM 905 C CA . PRO A 1 114 ? 5.066 30.547 17.562 1 97.56 114 PRO A CA 1
ATOM 906 C C . PRO A 1 114 ? 6.055 29.391 17.797 1 97.56 114 PRO A C 1
ATOM 908 O O . PRO A 1 114 ? 6.695 28.938 16.844 1 97.56 114 PRO A O 1
ATOM 911 N N . SER A 1 115 ? 6.184 28.984 19.094 1 97.81 115 SER A N 1
ATOM 912 C CA . SER A 1 115 ? 6.992 27.797 19.359 1 97.81 115 SER A CA 1
ATOM 913 C C . SER A 1 115 ? 6.285 26.531 18.891 1 97.81 115 SER A C 1
ATOM 915 O O . SER A 1 115 ? 5.066 26.531 18.703 1 97.81 115 SER A O 1
ATOM 917 N N . VAL A 1 116 ? 7.047 25.484 18.734 1 98.69 116 VAL A N 1
ATOM 918 C CA . VAL A 1 116 ? 6.484 24.219 18.312 1 98.69 116 VAL A CA 1
ATOM 919 C C . VAL A 1 116 ? 5.43 23.75 19.312 1 98.69 116 VAL A C 1
ATOM 921 O O . VAL A 1 116 ? 4.344 23.312 18.922 1 98.69 116 VAL A O 1
ATOM 924 N N . GLU A 1 117 ? 5.695 23.859 20.547 1 97.69 117 GLU A N 1
ATOM 925 C CA . GLU A 1 117 ? 4.762 23.438 21.594 1 97.69 117 GLU A CA 1
ATOM 926 C C . GLU A 1 117 ? 3.465 24.25 21.531 1 97.69 117 GLU A C 1
ATOM 928 O O . GLU A 1 117 ? 2.377 23.688 21.688 1 97.69 117 GLU A O 1
ATOM 933 N N . GLU A 1 118 ? 3.621 25.531 21.359 1 97.25 118 GLU A N 1
ATOM 934 C CA . GLU A 1 118 ? 2.441 26.391 21.281 1 97.25 118 GLU A CA 1
ATOM 935 C C . GLU A 1 118 ? 1.588 26.047 20.062 1 97.25 118 GLU A C 1
ATOM 937 O O . GLU A 1 118 ? 0.358 26.094 20.141 1 97.25 118 GLU A O 1
ATOM 942 N N . LEU A 1 119 ? 2.283 25.797 18.938 1 98.38 119 LEU A N 1
ATOM 943 C CA . LEU A 1 119 ? 1.527 25.406 17.75 1 98.38 119 LEU A CA 1
ATOM 944 C C . LEU A 1 119 ? 0.764 24.109 18 1 98.38 119 LEU A C 1
ATOM 946 O O . LEU A 1 119 ? -0.408 24 17.625 1 98.38 119 LEU A O 1
ATOM 950 N N . ILE A 1 120 ? 1.427 23.109 18.547 1 98.25 120 ILE A N 1
ATOM 951 C CA . ILE A 1 120 ? 0.789 21.844 18.828 1 98.25 120 ILE A CA 1
ATOM 952 C C . ILE A 1 120 ? -0.395 22.047 19.766 1 98.25 120 ILE A C 1
ATOM 954 O O . ILE A 1 120 ? -1.461 21.469 19.578 1 98.25 120 ILE A O 1
ATOM 958 N N . ASP A 1 121 ? -0.26 22.906 20.781 1 96.94 121 ASP A N 1
ATOM 959 C CA . ASP A 1 121 ? -1.353 23.219 21.688 1 96.94 121 ASP A CA 1
ATOM 960 C C . ASP A 1 121 ? -2.549 23.797 20.938 1 96.94 121 ASP A C 1
ATOM 962 O O . ASP A 1 121 ? -3.697 23.594 21.328 1 96.94 121 ASP A O 1
ATOM 966 N N . TYR A 1 122 ? -2.215 24.531 19.969 1 96.75 122 TYR A N 1
ATOM 967 C CA . TYR A 1 122 ? -3.271 25.172 19.188 1 96.75 122 TYR A CA 1
ATOM 968 C C . TYR A 1 122 ? -4 24.141 18.328 1 96.75 122 TYR A C 1
ATOM 970 O O . TYR A 1 122 ? -5.23 24.094 18.312 1 96.75 122 TYR A O 1
ATOM 978 N N . ILE A 1 123 ? -3.262 23.219 17.594 1 97.38 123 ILE A N 1
ATOM 979 C CA . ILE A 1 123 ? -3.857 22.312 16.625 1 97.38 123 ILE A CA 1
ATOM 980 C C . ILE A 1 123 ? -4.449 21.109 17.359 1 97.38 123 ILE A C 1
ATOM 982 O O . ILE A 1 123 ? -5.422 20.5 16.875 1 97.38 123 ILE A O 1
ATOM 986 N N . ALA A 1 124 ? -3.807 20.734 18.453 1 97.88 124 ALA A N 1
ATOM 987 C CA . ALA A 1 124 ? -4.227 19.578 19.25 1 97.88 124 ALA A CA 1
ATOM 988 C C . ALA A 1 124 ? -4.062 19.875 20.75 1 97.88 124 ALA A C 1
ATOM 990 O O . ALA A 1 124 ? -3.164 19.328 21.391 1 97.88 124 ALA A O 1
ATOM 991 N N . PRO A 1 125 ? -4.93 20.594 21.281 1 97.25 125 PRO A N 1
ATOM 992 C CA . PRO A 1 125 ? -4.816 20.938 22.703 1 97.25 125 PRO A CA 1
ATOM 993 C C . PRO A 1 125 ? -4.926 19.703 23.594 1 97.25 125 PRO A C 1
ATOM 995 O O . PRO A 1 125 ? -5.531 18.703 23.219 1 97.25 125 PRO A O 1
ATOM 998 N N . PRO A 1 126 ? -4.254 19.812 24.781 1 96.31 126 PRO A N 1
ATOM 999 C CA . PRO A 1 126 ? -4.426 18.719 25.734 1 96.31 126 PRO A CA 1
ATOM 1000 C C . PRO A 1 126 ? -5.879 18.516 26.156 1 96.31 126 PRO A C 1
ATOM 1002 O O . PRO A 1 126 ? -6.66 19.484 26.141 1 96.31 126 PRO A O 1
ATOM 1005 N N . THR A 1 127 ? -6.133 17.281 26.438 1 95 127 THR A N 1
ATOM 1006 C CA . THR A 1 127 ? -7.516 17 26.797 1 95 127 THR A CA 1
ATOM 1007 C C . THR A 1 127 ? -7.586 16.328 28.156 1 95 127 THR A C 1
ATOM 1009 O O . THR A 1 127 ? -6.59 15.773 28.641 1 95 127 THR A O 1
ATOM 1012 N N . GLU A 1 128 ? -8.641 16.469 28.797 1 90.69 128 GLU A N 1
ATOM 1013 C CA . GLU A 1 128 ? -9.094 15.688 29.953 1 90.69 128 GLU A CA 1
ATOM 1014 C C . GLU A 1 128 ? -10.406 14.969 29.641 1 90.69 128 GLU A C 1
ATOM 1016 O O . GLU A 1 128 ? -11.398 15.609 29.297 1 90.69 128 GLU A O 1
ATOM 1021 N N . ASP A 1 129 ? -10.406 13.719 29.703 1 86.44 129 ASP A N 1
ATOM 1022 C CA . ASP A 1 129 ? -11.562 12.891 29.375 1 86.44 129 ASP A CA 1
ATOM 1023 C C . ASP A 1 129 ? -12.047 13.172 27.953 1 86.44 129 ASP A C 1
ATOM 1025 O O . ASP A 1 129 ? -13.25 13.312 27.719 1 86.44 129 ASP A O 1
ATOM 1029 N N . GLY A 1 130 ? -11.086 13.492 27.094 1 82.62 130 GLY A N 1
ATOM 1030 C CA . GLY A 1 130 ? -11.359 13.648 25.672 1 82.62 130 GLY A CA 1
ATOM 1031 C C . GLY A 1 130 ? -11.742 15.07 25.297 1 82.62 130 GLY A C 1
ATOM 1032 O O . GLY A 1 130 ? -11.969 15.367 24.109 1 82.62 130 GLY A O 1
ATOM 1033 N N . ARG A 1 131 ? -11.836 15.93 26.375 1 89.19 131 ARG A N 1
ATOM 1034 C CA . ARG A 1 131 ? -12.219 17.312 26.125 1 89.19 131 ARG A CA 1
ATOM 1035 C C . ARG A 1 131 ? -11.031 18.25 26.328 1 89.19 131 ARG A C 1
ATOM 1037 O O . ARG A 1 131 ? -10.258 18.094 27.281 1 89.19 131 ARG A O 1
ATOM 1044 N N . PRO A 1 132 ? -10.844 19.281 25.359 1 89.62 132 PRO A N 1
ATOM 1045 C CA . PRO A 1 132 ? -9.719 20.203 25.516 1 89.62 132 PRO A CA 1
ATOM 1046 C C . PRO A 1 132 ? -9.734 20.922 26.859 1 89.62 132 PRO A C 1
ATOM 1048 O O . PRO A 1 132 ? -10.805 21.281 27.359 1 89.62 132 PRO A O 1
ATOM 1051 N N . ILE A 1 133 ? -8.508 21.016 27.406 1 87.12 133 ILE A N 1
ATOM 1052 C CA . ILE A 1 133 ? -8.359 21.75 28.656 1 87.12 133 ILE A CA 1
ATOM 1053 C C . ILE A 1 133 ? -8.047 23.219 28.359 1 87.12 133 ILE A C 1
ATOM 1055 O O . ILE A 1 133 ? -7.281 23.516 27.438 1 87.12 133 ILE A O 1
ATOM 1059 N N . ASP A 1 134 ? -8.688 24.125 29.094 1 77.5 134 ASP A N 1
ATOM 1060 C CA . ASP A 1 134 ? -8.383 25.547 28.938 1 77.5 134 ASP A CA 1
ATOM 1061 C C . ASP A 1 134 ? -6.93 25.828 29.312 1 77.5 134 ASP A C 1
ATOM 1063 O O . ASP A 1 134 ? -6.426 25.344 30.312 1 77.5 134 ASP A O 1
ATOM 1067 N N . PRO A 1 135 ? -6.273 26.547 28.469 1 70.5 135 PRO A N 1
ATOM 1068 C CA . PRO A 1 135 ? -4.875 26.875 28.75 1 70.5 135 PRO A CA 1
ATOM 1069 C C . PRO A 1 135 ? -4.68 27.469 30.141 1 70.5 135 PRO A C 1
ATOM 1071 O O . PRO A 1 135 ? -3.633 27.281 30.766 1 70.5 135 PRO A O 1
ATOM 1074 N N . GLU A 1 136 ? -5.594 28.156 30.531 1 71.06 136 GLU A N 1
ATOM 1075 C CA . GLU A 1 136 ? -5.484 28.766 31.859 1 71.06 136 GLU A CA 1
ATOM 1076 C C . GLU A 1 136 ? -5.629 27.719 32.969 1 71.06 136 GLU A C 1
ATOM 1078 O O . GLU A 1 136 ? -5.207 27.938 34.094 1 71.06 136 GLU A O 1
ATOM 1083 N N . ASP A 1 137 ? -6.094 26.719 32.594 1 64.25 137 ASP A N 1
ATOM 1084 C CA . ASP A 1 137 ? -6.355 25.672 33.594 1 64.25 137 ASP A CA 1
ATOM 1085 C C . ASP A 1 137 ? -5.266 24.609 33.562 1 64.25 137 ASP A C 1
ATOM 1087 O O . ASP A 1 137 ? -5.348 23.609 34.281 1 64.25 137 ASP A O 1
ATOM 1091 N N . ARG A 1 138 ? -4.258 24.938 32.969 1 53.44 138 ARG A N 1
ATOM 1092 C CA . ARG A 1 138 ? -3.189 23.953 32.875 1 53.44 138 ARG A CA 1
ATOM 1093 C C . ARG A 1 138 ? -2.283 23.984 34.094 1 53.44 138 ARG A C 1
ATOM 1095 O O . ARG A 1 138 ? -2.068 25.062 34.688 1 53.44 138 ARG A O 1
ATOM 1102 N N . MET B 1 1 ? 4.652 -30.844 -19.406 1 81.5 1 MET B N 1
ATOM 1103 C CA . MET B 1 1 ? 3.975 -31.625 -18.375 1 81.5 1 MET B CA 1
ATOM 1104 C C . MET B 1 1 ? 2.48 -31.312 -18.359 1 81.5 1 MET B C 1
ATOM 1106 O O . MET B 1 1 ? 2.074 -30.188 -18.609 1 81.5 1 MET B O 1
ATOM 1110 N N . ILE B 1 2 ? 1.715 -32.406 -18.312 1 91.62 2 ILE B N 1
ATOM 1111 C CA . ILE B 1 2 ? 0.272 -32.25 -18.172 1 91.62 2 ILE B CA 1
ATOM 1112 C C . ILE B 1 2 ? -0.115 -32.188 -16.703 1 91.62 2 ILE B C 1
ATOM 1114 O O . ILE B 1 2 ? 0.234 -33.094 -15.938 1 91.62 2 ILE B O 1
ATOM 1118 N N . TYR B 1 3 ? -0.603 -31.078 -16.234 1 97.44 3 TYR B N 1
ATOM 1119 C CA . TYR B 1 3 ? -1.021 -30.953 -14.844 1 97.44 3 TYR B CA 1
ATOM 1120 C C . TYR B 1 3 ? -2.436 -30.406 -14.742 1 97.44 3 TYR B C 1
ATOM 1122 O O . TYR B 1 3 ? -2.961 -29.844 -15.711 1 97.44 3 TYR B O 1
ATOM 1130 N N . SER B 1 4 ? -3.119 -30.75 -13.609 1 98.44 4 SER B N 1
ATOM 1131 C CA . SER B 1 4 ? -4.438 -30.234 -13.258 1 98.44 4 SER B CA 1
ATOM 1132 C C . SER B 1 4 ? -4.391 -29.469 -11.938 1 98.44 4 SER B C 1
ATOM 1134 O O . SER B 1 4 ? -4.117 -30.047 -10.883 1 98.44 4 SER B O 1
ATOM 1136 N N . VAL B 1 5 ? -4.609 -28.141 -12.094 1 98.75 5 VAL B N 1
ATOM 1137 C CA . VAL B 1 5 ? -4.559 -27.297 -10.906 1 98.75 5 VAL B CA 1
ATOM 1138 C C . VAL B 1 5 ? -5.699 -26.297 -10.938 1 98.75 5 VAL B C 1
ATOM 1140 O O . VAL B 1 5 ? -6.246 -26 -12.008 1 98.75 5 VAL B O 1
ATOM 1143 N N . ASP B 1 6 ? -6.137 -25.844 -9.758 1 98.88 6 ASP B N 1
ATOM 1144 C CA . ASP B 1 6 ? -6.973 -24.656 -9.562 1 98.88 6 ASP B CA 1
ATOM 1145 C C . ASP B 1 6 ? -6.191 -23.531 -8.891 1 98.88 6 ASP B C 1
ATOM 1147 O O . ASP B 1 6 ? -5.676 -23.703 -7.789 1 98.88 6 ASP B O 1
ATOM 1151 N N . VAL B 1 7 ? -6.062 -22.438 -9.602 1 98.94 7 VAL B N 1
ATOM 1152 C CA . VAL B 1 7 ? -5.328 -21.312 -9.055 1 98.94 7 VAL B CA 1
ATOM 1153 C C . VAL B 1 7 ? -6.301 -20.172 -8.75 1 98.94 7 VAL B C 1
ATOM 1155 O O . VAL B 1 7 ? -7.008 -19.688 -9.641 1 98.94 7 VAL B O 1
ATOM 1158 N N . ARG B 1 8 ? -6.371 -19.781 -7.516 1 98.94 8 ARG B N 1
ATOM 1159 C CA . ARG B 1 8 ? -7.148 -18.625 -7.094 1 98.94 8 ARG B CA 1
ATOM 1160 C C . ARG B 1 8 ? -6.23 -17.453 -6.719 1 98.94 8 ARG B C 1
ATOM 1162 O O . ARG B 1 8 ? -5.273 -17.641 -5.961 1 98.94 8 ARG B O 1
ATOM 1169 N N . ILE B 1 9 ? -6.57 -16.312 -7.266 1 98.94 9 ILE B N 1
ATOM 1170 C CA . ILE B 1 9 ? -5.754 -15.117 -7.07 1 98.94 9 ILE B CA 1
ATOM 1171 C C . ILE B 1 9 ? -6.609 -14 -6.48 1 98.94 9 ILE B C 1
ATOM 1173 O O . ILE B 1 9 ? -7.711 -13.734 -6.961 1 98.94 9 ILE B O 1
ATOM 1177 N N . GLU B 1 10 ? -6.133 -13.367 -5.426 1 98.56 10 GLU B N 1
ATOM 1178 C CA . GLU B 1 10 ? -6.828 -12.234 -4.82 1 98.56 10 GLU B CA 1
ATOM 1179 C C . GLU B 1 10 ? -5.918 -11.016 -4.715 1 98.56 10 GLU B C 1
ATOM 1181 O O . GLU B 1 10 ? -4.812 -11.109 -4.168 1 98.56 10 GLU B O 1
ATOM 1186 N N . ALA B 1 11 ? -6.387 -9.938 -5.234 1 97.38 11 ALA B N 1
ATOM 1187 C CA . ALA B 1 11 ? -5.664 -8.672 -5.16 1 97.38 11 ALA B CA 1
ATOM 1188 C C . ALA B 1 11 ? -6.559 -7.562 -4.613 1 97.38 11 ALA B C 1
ATOM 1190 O O . ALA B 1 11 ? -7.605 -7.258 -5.184 1 97.38 11 ALA B O 1
ATOM 1191 N N . PRO B 1 12 ? -6.133 -6.984 -3.535 1 95.5 12 PRO B N 1
ATOM 1192 C CA . PRO B 1 12 ? -6.918 -5.848 -3.059 1 95.5 12 PRO B CA 1
ATOM 1193 C C . PRO B 1 12 ? -6.875 -4.656 -4.016 1 95.5 12 PRO B C 1
ATOM 1195 O O . PRO B 1 12 ? -5.852 -4.422 -4.668 1 95.5 12 PRO B O 1
ATOM 1198 N N . VAL B 1 13 ? -7.977 -4.004 -4.129 1 96.12 13 VAL B N 1
ATOM 1199 C CA . VAL B 1 13 ? -8.078 -2.76 -4.887 1 96.12 13 VAL B CA 1
ATOM 1200 C C . VAL B 1 13 ? -8.406 -1.606 -3.941 1 96.12 13 VAL B C 1
ATOM 1202 O O . VAL B 1 13 ? -9.484 -1.579 -3.342 1 96.12 13 VAL B O 1
ATOM 1205 N N . ARG B 1 14 ? -7.527 -0.707 -3.877 1 94.38 14 ARG B N 1
ATOM 1206 C CA . ARG B 1 14 ? -7.715 0.421 -2.969 1 94.38 14 ARG B CA 1
ATOM 1207 C C . ARG B 1 14 ? -8.398 1.584 -3.678 1 94.38 14 ARG B C 1
ATOM 1209 O O . ARG B 1 14 ? -8.438 1.634 -4.91 1 94.38 14 ARG B O 1
ATOM 1216 N N . ASP B 1 15 ? -8.797 2.559 -2.902 1 93.88 15 ASP B N 1
ATOM 1217 C CA . ASP B 1 15 ? -9.609 3.662 -3.408 1 93.88 15 ASP B CA 1
ATOM 1218 C C . ASP B 1 15 ? -8.812 4.523 -4.387 1 93.88 15 ASP B C 1
ATOM 1220 O O . ASP B 1 15 ? -9.383 5.094 -5.32 1 93.88 15 ASP B O 1
ATOM 1224 N N . THR B 1 16 ? -7.488 4.555 -4.141 1 95.44 16 THR B N 1
ATOM 1225 C CA . THR B 1 16 ? -6.664 5.414 -4.984 1 95.44 16 THR B CA 1
ATOM 1226 C C . THR B 1 16 ? -6.246 4.684 -6.258 1 95.44 16 THR B C 1
ATOM 1228 O O . THR B 1 16 ? -5.629 5.277 -7.145 1 95.44 16 THR B O 1
ATOM 1231 N N . GLU B 1 17 ? -6.645 3.396 -6.375 1 96.12 17 GLU B N 1
ATOM 1232 C CA . GLU B 1 17 ? -6.219 2.578 -7.508 1 96.12 17 GLU B CA 1
ATOM 1233 C C . GLU B 1 17 ? -7.309 2.496 -8.57 1 96.12 17 GLU B C 1
ATOM 1235 O O . GLU B 1 17 ? -8.477 2.768 -8.289 1 96.12 17 GLU B O 1
ATOM 1240 N N . VAL B 1 18 ? -6.812 2.191 -9.797 1 96.94 18 VAL B N 1
ATOM 1241 C CA . VAL B 1 18 ? -7.703 1.817 -10.891 1 96.94 18 VAL B CA 1
ATOM 1242 C C . VAL B 1 18 ? -7.82 0.296 -10.969 1 96.94 18 VAL B C 1
ATOM 1244 O O . VAL B 1 18 ? -6.812 -0.403 -11.102 1 96.94 18 VAL B O 1
ATOM 1247 N N . THR B 1 19 ? -9.008 -0.208 -10.891 1 97.38 19 THR B N 1
ATOM 1248 C CA . THR B 1 19 ? -9.258 -1.645 -10.883 1 97.38 19 THR B CA 1
ATOM 1249 C C . THR B 1 19 ? -8.578 -2.314 -12.078 1 97.38 19 THR B C 1
ATOM 1251 O O . THR B 1 19 ? -7.941 -3.359 -11.93 1 97.38 19 THR B O 1
ATOM 1254 N N . ASP B 1 20 ? -8.672 -1.72 -13.242 1 98 20 ASP B N 1
ATOM 1255 C CA . ASP B 1 20 ? -8.109 -2.316 -14.453 1 98 20 ASP B CA 1
ATOM 1256 C C . ASP B 1 20 ? -6.594 -2.445 -14.352 1 98 20 ASP B C 1
ATOM 1258 O O . ASP B 1 20 ? -6.012 -3.4 -14.875 1 98 20 ASP B O 1
ATOM 1262 N N . ARG B 1 21 ? -5.953 -1.48 -13.711 1 98.06 21 ARG B N 1
ATOM 1263 C CA . ARG B 1 21 ? -4.504 -1.559 -13.562 1 98.06 21 ARG B CA 1
ATOM 1264 C C . ARG B 1 21 ? -4.109 -2.678 -12.609 1 98.06 21 ARG B C 1
ATOM 1266 O O . ARG B 1 21 ? -3.088 -3.34 -12.805 1 98.06 21 ARG B O 1
ATOM 1273 N N . VAL B 1 22 ? -4.898 -2.842 -11.594 1 97.94 22 VAL B N 1
ATOM 1274 C CA . VAL B 1 22 ? -4.676 -3.975 -10.703 1 97.94 22 VAL B CA 1
ATOM 1275 C C . VAL B 1 22 ? -4.871 -5.281 -11.469 1 97.94 22 VAL B C 1
ATOM 1277 O O . VAL B 1 22 ? -4.09 -6.223 -11.312 1 97.94 22 VAL B O 1
ATOM 1280 N N . GLY B 1 23 ? -5.914 -5.324 -12.273 1 98.69 23 GLY B N 1
ATOM 1281 C CA . GLY B 1 23 ? -6.129 -6.473 -13.141 1 98.69 23 GLY B CA 1
ATOM 1282 C C . GLY B 1 23 ? -4.953 -6.754 -14.055 1 98.69 23 GLY B C 1
ATOM 1283 O O . GLY B 1 23 ? -4.566 -7.91 -14.242 1 98.69 23 GLY B O 1
ATOM 1284 N N . ASP B 1 24 ? -4.406 -5.676 -14.664 1 98.5 24 ASP B N 1
ATOM 1285 C CA . ASP B 1 24 ? -3.227 -5.816 -15.508 1 98.5 24 ASP B CA 1
ATOM 1286 C C . ASP B 1 24 ? -2.08 -6.48 -14.75 1 98.5 24 ASP B C 1
ATOM 1288 O O . ASP B 1 24 ? -1.372 -7.324 -15.305 1 98.5 24 ASP B O 1
ATOM 1292 N N . ALA B 1 25 ? -1.882 -6.043 -13.484 1 98 25 ALA B N 1
ATOM 1293 C CA . ALA B 1 25 ? -0.825 -6.629 -12.664 1 98 25 ALA B CA 1
ATOM 1294 C C . ALA B 1 25 ? -0.994 -8.141 -12.555 1 98 25 ALA B C 1
ATOM 1296 O O . ALA B 1 25 ? -0.027 -8.891 -12.688 1 98 25 ALA B O 1
ATOM 1297 N N . VAL B 1 26 ? -2.201 -8.578 -12.336 1 98.75 26 VAL B N 1
ATOM 1298 C CA . VAL B 1 26 ? -2.494 -10 -12.203 1 98.75 26 VAL B CA 1
ATOM 1299 C C . VAL B 1 26 ? -2.293 -10.703 -13.547 1 98.75 26 VAL B C 1
ATOM 1301 O O . VAL B 1 26 ? -1.623 -11.734 -13.625 1 98.75 26 VAL B O 1
ATOM 1304 N N . GLU B 1 27 ? -2.787 -10.141 -14.602 1 98.75 27 GLU B N 1
ATOM 1305 C CA . GLU B 1 27 ? -2.746 -10.742 -15.93 1 98.75 27 GLU B CA 1
ATOM 1306 C C . GLU B 1 27 ? -1.314 -10.852 -16.453 1 98.75 27 GLU B C 1
ATOM 1308 O O . GLU B 1 27 ? -0.987 -11.766 -17.203 1 98.75 27 GLU B O 1
ATOM 1313 N N . ASN B 1 28 ? -0.572 -9.898 -16.047 1 98.62 28 ASN B N 1
ATOM 1314 C CA . ASN B 1 28 ? 0.821 -9.906 -16.484 1 98.62 28 ASN B CA 1
ATOM 1315 C C . ASN B 1 28 ? 1.536 -11.18 -16.047 1 98.62 28 ASN B C 1
ATOM 1317 O O . ASN B 1 28 ? 2.434 -11.664 -16.734 1 98.62 28 ASN B O 1
ATOM 1321 N N . LEU B 1 29 ? 1.153 -11.719 -14.922 1 98.69 29 LEU B N 1
ATOM 1322 C CA . LEU B 1 29 ? 1.811 -12.906 -14.391 1 98.69 29 LEU B CA 1
ATOM 1323 C C . LEU B 1 29 ? 0.98 -14.156 -14.664 1 98.69 29 LEU B C 1
ATOM 1325 O O . LEU B 1 29 ? 1.508 -15.266 -14.664 1 98.69 29 LEU B O 1
ATOM 1329 N N . PHE B 1 30 ? -0.271 -13.969 -14.906 1 98.75 30 PHE B N 1
ATOM 1330 C CA . PHE B 1 30 ? -1.201 -15.055 -15.18 1 98.75 30 PHE B CA 1
ATOM 1331 C C . PHE B 1 30 ? -2.094 -14.727 -16.359 1 98.75 30 PHE B C 1
ATOM 1333 O O . PHE B 1 30 ? -3.301 -14.531 -16.203 1 98.75 30 PHE B O 1
ATOM 1340 N N . PRO B 1 31 ? -1.546 -14.781 -17.531 1 98.44 31 PRO B N 1
ATOM 1341 C CA . PRO B 1 31 ? -2.342 -14.43 -18.719 1 98.44 31 PRO B CA 1
ATOM 1342 C C . PRO B 1 31 ? -3.568 -15.328 -18.875 1 98.44 31 PRO B C 1
ATOM 1344 O O . PRO B 1 31 ? -3.502 -16.531 -18.625 1 98.44 31 PRO B O 1
ATOM 1347 N N . GLY B 1 32 ? -4.664 -14.758 -19.297 1 97.69 32 GLY B N 1
ATOM 1348 C CA . GLY B 1 32 ? -5.887 -15.508 -19.547 1 97.69 32 GLY B CA 1
ATOM 1349 C C . GLY B 1 32 ? -6.711 -15.734 -18.281 1 97.69 32 GLY B C 1
ATOM 1350 O O . GLY B 1 32 ? -7.773 -16.359 -18.344 1 97.69 32 GLY B O 1
ATOM 1351 N N . VAL B 1 33 ? -6.219 -15.273 -17.188 1 98.75 33 VAL B N 1
ATOM 1352 C CA . VAL B 1 33 ? -6.953 -15.383 -15.938 1 98.75 33 VAL B CA 1
ATOM 1353 C C . VAL B 1 33 ? -8.32 -14.727 -16.078 1 98.75 33 VAL B C 1
ATOM 1355 O O . VAL B 1 33 ? -8.453 -13.68 -16.719 1 98.75 33 VAL B O 1
ATOM 1358 N N . GLU B 1 34 ? -9.312 -15.383 -15.508 1 98.81 34 GLU B N 1
ATOM 1359 C CA . GLU B 1 34 ? -10.641 -14.781 -15.422 1 98.81 34 GLU B CA 1
ATOM 1360 C C . GLU B 1 34 ? -10.781 -13.938 -14.164 1 98.81 34 GLU B C 1
ATOM 1362 O O . GLU B 1 34 ? -10.695 -14.461 -13.047 1 98.81 34 GLU B O 1
ATOM 1367 N N . LEU B 1 35 ? -11.07 -12.688 -14.383 1 98.81 35 LEU B N 1
ATOM 1368 C CA . LEU B 1 35 ? -11.125 -11.773 -13.25 1 98.81 35 LEU B CA 1
ATOM 1369 C C . LEU B 1 35 ? -12.562 -11.383 -12.93 1 98.81 35 LEU B C 1
ATOM 1371 O O . LEU B 1 35 ? -13.359 -11.141 -13.836 1 98.81 35 LEU B O 1
ATOM 1375 N N . THR B 1 36 ? -12.867 -11.406 -11.688 1 98.69 36 THR B N 1
ATOM 1376 C CA . THR B 1 36 ? -14.133 -10.898 -11.18 1 98.69 36 THR B CA 1
ATOM 1377 C C . THR B 1 36 ? -13.891 -9.828 -10.117 1 98.69 36 THR B C 1
ATOM 1379 O O . THR B 1 36 ? -13.031 -9.977 -9.258 1 98.69 36 THR B O 1
ATOM 1382 N N . HIS B 1 37 ? -14.711 -8.805 -10.266 1 97.81 37 HIS B N 1
ATOM 1383 C CA . HIS B 1 37 ? -14.586 -7.727 -9.289 1 97.81 37 HIS B CA 1
ATOM 1384 C C . HIS B 1 37 ? -15.461 -7.98 -8.07 1 97.81 37 HIS B C 1
ATOM 1386 O O . HIS B 1 37 ? -16.656 -8.242 -8.203 1 97.81 37 HIS B O 1
ATOM 1392 N N . GLU B 1 38 ? -14.828 -8 -6.91 1 97.94 38 GLU B N 1
ATOM 1393 C CA . GLU B 1 38 ? -15.516 -7.977 -5.625 1 97.94 38 GLU B CA 1
ATOM 1394 C C . GLU B 1 38 ? -15.242 -6.68 -4.871 1 97.94 38 GLU B C 1
ATOM 1396 O O . GLU B 1 38 ? -14.32 -5.938 -5.223 1 97.94 38 GLU B O 1
ATOM 1401 N N . PRO B 1 39 ? -16.203 -6.355 -3.908 1 95.69 39 PRO B N 1
ATOM 1402 C CA . PRO B 1 39 ? -15.922 -5.141 -3.137 1 95.69 39 PRO B CA 1
ATOM 1403 C C . PRO B 1 39 ? -14.516 -5.129 -2.539 1 95.69 39 PRO B C 1
ATOM 1405 O O . PRO B 1 39 ? -14.18 -6.004 -1.734 1 95.69 39 PRO B O 1
ATOM 1408 N N . GLY B 1 40 ? -13.695 -4.207 -2.971 1 94.81 40 GLY B N 1
ATOM 1409 C CA . GLY B 1 40 ? -12.375 -3.977 -2.402 1 94.81 40 GLY B CA 1
ATOM 1410 C C . GLY B 1 40 ? -11.32 -4.926 -2.938 1 94.81 40 GLY B C 1
ATOM 1411 O O . GLY B 1 40 ? -10.195 -4.961 -2.43 1 94.81 40 GLY B O 1
ATOM 1412 N N . LYS B 1 41 ? -11.703 -5.766 -3.85 1 97.62 41 LYS B N 1
ATOM 1413 C CA . LYS B 1 41 ? -10.664 -6.648 -4.363 1 97.62 41 LYS B CA 1
ATOM 1414 C C . LYS B 1 41 ? -11.031 -7.188 -5.742 1 97.62 41 LYS B C 1
ATOM 1416 O O . LYS B 1 41 ? -12.195 -7.109 -6.156 1 97.62 41 LYS B O 1
ATOM 1421 N N . LEU B 1 42 ? -10.023 -7.68 -6.391 1 98.5 42 LEU B N 1
ATOM 1422 C CA . LEU B 1 42 ? -10.164 -8.5 -7.586 1 98.5 42 LEU B CA 1
ATOM 1423 C C . LEU B 1 42 ? -9.883 -9.969 -7.277 1 98.5 42 LEU B C 1
ATOM 1425 O O . LEU B 1 42 ? -8.953 -10.281 -6.535 1 98.5 42 LEU B O 1
ATOM 1429 N N . VAL B 1 43 ? -10.703 -10.82 -7.828 1 98.88 43 VAL B N 1
ATOM 1430 C CA . VAL B 1 43 ? -10.5 -12.258 -7.68 1 98.88 43 VAL B CA 1
ATOM 1431 C C . VAL B 1 43 ? -10.266 -12.891 -9.055 1 98.88 43 VAL B C 1
ATOM 1433 O O . VAL B 1 43 ? -11.039 -12.664 -9.984 1 98.88 43 VAL B O 1
ATOM 1436 N N . GLY B 1 44 ? -9.18 -13.586 -9.141 1 98.88 44 GLY B N 1
ATOM 1437 C CA . GLY B 1 44 ? -8.836 -14.281 -10.375 1 98.88 44 GLY B CA 1
ATOM 1438 C C . GLY B 1 44 ? -8.859 -15.789 -10.234 1 98.88 44 GLY B C 1
ATOM 1439 O O . GLY B 1 44 ? -8.539 -16.328 -9.172 1 98.88 44 GLY B O 1
ATOM 1440 N N . GLU B 1 45 ? -9.234 -16.422 -11.305 1 98.88 45 GLU B N 1
ATOM 1441 C CA . GLU B 1 45 ? -9.188 -17.891 -11.383 1 98.88 45 GLU B CA 1
ATOM 1442 C C . GLU B 1 45 ? -8.547 -18.344 -12.688 1 98.88 45 GLU B C 1
ATOM 1444 O O . GLU B 1 45 ? -8.836 -17.797 -13.75 1 98.88 45 GLU B O 1
ATOM 1449 N N . THR B 1 46 ? -7.703 -19.281 -12.594 1 98.69 46 THR B N 1
ATOM 1450 C CA . THR B 1 46 ? -7.086 -19.891 -13.766 1 98.69 46 THR B CA 1
ATOM 1451 C C . THR B 1 46 ? -6.633 -21.312 -13.469 1 98.69 46 THR B C 1
ATOM 1453 O O . THR B 1 46 ? -6.758 -21.797 -12.344 1 98.69 46 THR B O 1
ATOM 1456 N N . HIS B 1 47 ? -6.184 -22 -14.5 1 98.5 47 HIS B N 1
ATOM 1457 C CA . HIS B 1 47 ? -5.723 -23.391 -14.383 1 98.5 47 HIS B CA 1
ATOM 1458 C C . HIS B 1 47 ? -4.355 -23.562 -15.031 1 98.5 47 HIS B C 1
ATOM 1460 O O . HIS B 1 47 ? -3.963 -24.688 -15.359 1 98.5 47 HIS B O 1
ATOM 1466 N N . GLU B 1 48 ? -3.754 -22.391 -15.312 1 96.69 48 GLU B N 1
ATOM 1467 C CA . GLU B 1 48 ? -2.455 -22.406 -15.977 1 96.69 48 GLU B CA 1
ATOM 1468 C C . GLU B 1 48 ? -1.403 -21.672 -15.164 1 96.69 48 GLU B C 1
ATOM 1470 O O . GLU B 1 48 ? -1.689 -20.625 -14.578 1 96.69 48 GLU B O 1
ATOM 1475 N N . LEU B 1 49 ? -0.178 -22.203 -15.148 1 98.06 49 LEU B N 1
ATOM 1476 C CA . LEU B 1 49 ? 0.926 -21.594 -14.414 1 98.06 49 LEU B CA 1
ATOM 1477 C C . LEU B 1 49 ? 2.135 -21.391 -15.328 1 98.06 49 LEU B C 1
ATOM 1479 O O . LEU B 1 49 ? 3.234 -21.094 -14.852 1 98.06 49 LEU B O 1
ATOM 1483 N N . GLU B 1 50 ? 1.94 -21.562 -16.609 1 97.06 50 GLU B N 1
ATOM 1484 C CA . GLU B 1 50 ? 3.049 -21.609 -17.562 1 97.06 50 GLU B CA 1
ATOM 1485 C C . GLU B 1 50 ? 3.816 -20.281 -17.578 1 97.06 50 GLU B C 1
ATOM 1487 O O . GLU B 1 50 ? 5.043 -20.281 -17.438 1 97.06 50 GLU B O 1
ATOM 1492 N N . ARG B 1 51 ? 3.027 -19.188 -17.766 1 97.38 51 ARG B N 1
ATOM 1493 C CA . ARG B 1 51 ? 3.691 -17.891 -17.844 1 97.38 51 ARG B CA 1
ATOM 1494 C C . ARG B 1 51 ? 4.391 -17.562 -16.531 1 97.38 51 ARG B C 1
ATOM 1496 O O . ARG B 1 51 ? 5.496 -17.016 -16.531 1 97.38 51 ARG B O 1
ATOM 1503 N N . PHE B 1 52 ? 3.738 -17.859 -15.453 1 98.69 52 PHE B N 1
ATOM 1504 C CA . PHE B 1 52 ? 4.348 -17.641 -14.141 1 98.69 52 PHE B CA 1
ATOM 1505 C C . PHE B 1 52 ? 5.656 -18.406 -14.016 1 98.69 52 PHE B C 1
ATOM 1507 O O . PHE B 1 52 ? 6.676 -17.844 -13.602 1 98.69 52 PHE B O 1
ATOM 1514 N N . SER B 1 53 ? 5.645 -19.672 -14.344 1 98.31 53 SER B N 1
ATOM 1515 C CA . SER B 1 53 ? 6.844 -20.5 -14.336 1 98.31 53 SER B CA 1
ATOM 1516 C C . SER B 1 53 ? 7.926 -19.906 -15.234 1 98.31 53 SER B C 1
ATOM 1518 O O . SER B 1 53 ? 9.102 -19.875 -14.852 1 98.31 53 SER B O 1
ATOM 1520 N N . GLU B 1 54 ? 7.57 -19.547 -16.422 1 98.06 54 GLU B N 1
ATOM 1521 C CA . GLU B 1 54 ? 8.516 -18.938 -17.344 1 98.06 54 GLU B CA 1
ATOM 1522 C C . GLU B 1 54 ? 9.211 -17.734 -16.719 1 98.06 54 GLU B C 1
ATOM 1524 O O . GLU B 1 54 ? 10.422 -17.547 -16.891 1 98.06 54 GLU B O 1
ATOM 1529 N N . ARG B 1 55 ? 8.43 -16.891 -16.031 1 98.44 55 ARG B N 1
ATOM 1530 C CA . ARG B 1 55 ? 9 -15.711 -15.391 1 98.44 55 ARG B CA 1
ATOM 1531 C C . ARG B 1 55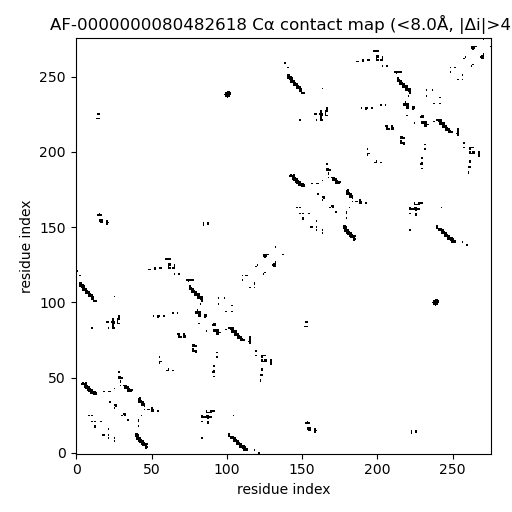 ? 9.992 -16.109 -14.305 1 98.44 55 ARG B C 1
ATOM 1533 O O . ARG B 1 55 ? 11.039 -15.461 -14.156 1 98.44 55 ARG B O 1
ATOM 1540 N N . LEU B 1 56 ? 9.68 -17.141 -13.508 1 98.5 56 LEU B N 1
ATOM 1541 C CA . LEU B 1 56 ? 10.625 -17.625 -12.508 1 98.5 56 LEU B CA 1
ATOM 1542 C C . LEU B 1 56 ? 11.961 -18 -13.156 1 98.5 56 LEU B C 1
ATOM 1544 O O . LEU B 1 56 ? 13.023 -17.641 -12.633 1 98.5 56 LEU B O 1
ATOM 1548 N N . HIS B 1 57 ? 11.891 -18.703 -14.273 1 97.56 57 HIS B N 1
ATOM 1549 C CA . HIS B 1 57 ? 13.086 -19.125 -15 1 97.56 57 HIS B CA 1
ATOM 1550 C C . HIS B 1 57 ? 13.859 -17.938 -15.531 1 97.56 57 HIS B C 1
ATOM 1552 O O . HIS B 1 57 ? 15.07 -17.828 -15.32 1 97.56 57 HIS B O 1
ATOM 1558 N N . GLU B 1 58 ? 13.07 -17.062 -16.234 1 97.5 58 GLU B N 1
ATOM 1559 C CA . GLU B 1 58 ? 13.688 -15.906 -16.859 1 97.5 58 GLU B CA 1
ATOM 1560 C C . GLU B 1 58 ? 14.414 -15.047 -15.828 1 97.5 58 GLU B C 1
ATOM 1562 O O . GLU B 1 58 ? 15.469 -14.477 -16.109 1 97.5 58 GLU B O 1
ATOM 1567 N N . GLN B 1 59 ? 13.836 -14.969 -14.648 1 98.06 59 GLN B N 1
ATOM 1568 C CA . GLN B 1 59 ? 14.391 -14.117 -13.609 1 98.06 59 GLN B CA 1
ATOM 1569 C C . GLN B 1 59 ? 15.445 -14.867 -12.789 1 98.06 59 GLN B C 1
ATOM 1571 O O . GLN B 1 59 ? 16.094 -14.273 -11.922 1 98.06 59 GLN B O 1
ATOM 1576 N N . THR B 1 60 ? 15.641 -16.094 -13.016 1 97.12 60 THR B N 1
ATOM 1577 C CA . THR B 1 60 ? 16.578 -16.953 -12.305 1 97.12 60 THR B CA 1
ATOM 1578 C C . THR B 1 60 ? 16.328 -16.906 -10.805 1 97.12 60 THR B C 1
ATOM 1580 O O . THR B 1 60 ? 17.25 -16.719 -10.008 1 97.12 60 THR B O 1
ATOM 1583 N N . ILE B 1 61 ? 15.023 -17.125 -10.43 1 98.06 61 ILE B N 1
ATOM 1584 C CA . ILE B 1 61 ? 14.664 -17.094 -9.016 1 98.06 61 ILE B CA 1
ATOM 1585 C C . ILE B 1 61 ? 13.969 -18.391 -8.633 1 98.06 61 ILE B C 1
ATOM 1587 O O . ILE B 1 61 ? 13.023 -18.391 -7.844 1 98.06 61 ILE B O 1
ATOM 1591 N N . LEU B 1 62 ? 14.422 -19.469 -9.203 1 98.38 62 LEU B N 1
ATOM 1592 C CA . LEU B 1 62 ? 13.82 -20.766 -8.945 1 98.38 62 LEU B CA 1
ATOM 1593 C C . LEU B 1 62 ? 14.016 -21.188 -7.492 1 98.38 62 LEU B C 1
ATOM 1595 O O . LEU B 1 62 ? 13.078 -21.656 -6.844 1 98.38 62 LEU B O 1
ATOM 1599 N N . ASP B 1 63 ? 15.148 -20.922 -6.879 1 97.38 63 ASP B N 1
ATOM 1600 C CA . ASP B 1 63 ? 15.422 -21.281 -5.488 1 97.38 63 ASP B CA 1
ATOM 1601 C C . ASP B 1 63 ? 14.562 -20.453 -4.531 1 97.38 63 ASP B C 1
ATOM 1603 O O . ASP B 1 63 ? 14.039 -20.984 -3.549 1 97.38 63 ASP B O 1
ATOM 1607 N N . THR B 1 64 ? 14.516 -19.188 -4.844 1 97 64 THR B N 1
ATOM 1608 C CA . THR B 1 64 ? 13.672 -18.312 -4.039 1 97 64 THR B CA 1
ATOM 1609 C C . THR B 1 64 ? 12.219 -18.781 -4.082 1 97 64 THR B C 1
ATOM 1611 O O . THR B 1 64 ? 11.555 -18.844 -3.045 1 97 64 THR B O 1
ATOM 1614 N N . ALA B 1 65 ? 11.703 -19.094 -5.289 1 98.44 65 ALA B N 1
ATOM 1615 C CA . ALA B 1 65 ? 10.328 -19.562 -5.453 1 98.44 65 ALA B CA 1
ATOM 1616 C C . ALA B 1 65 ? 10.078 -20.828 -4.625 1 98.44 65 ALA B C 1
ATOM 1618 O O . ALA B 1 65 ? 9.094 -20.906 -3.891 1 98.44 65 ALA B O 1
ATOM 1619 N N . ARG B 1 66 ? 10.977 -21.766 -4.738 1 98.31 66 ARG B N 1
ATOM 1620 C CA . ARG B 1 66 ? 10.828 -23.031 -4.008 1 98.31 66 ARG B CA 1
ATOM 1621 C C . ARG B 1 66 ? 10.75 -22.781 -2.506 1 98.31 66 ARG B C 1
ATOM 1623 O O . ARG B 1 66 ? 9.938 -23.391 -1.81 1 98.31 66 ARG B O 1
ATOM 1630 N N . ARG B 1 67 ? 11.578 -21.938 -2.068 1 97.75 67 ARG B N 1
ATOM 1631 C CA . ARG B 1 67 ? 11.578 -21.609 -0.646 1 97.75 67 ARG B CA 1
ATOM 1632 C C . ARG B 1 67 ? 10.25 -21 -0.23 1 97.75 67 ARG B C 1
ATOM 1634 O O . ARG B 1 67 ? 9.688 -21.344 0.81 1 97.75 67 ARG B O 1
ATOM 1641 N N . GLU B 1 68 ? 9.742 -20.094 -1.021 1 98.25 68 GLU B N 1
ATOM 1642 C CA . GLU B 1 68 ? 8.484 -19.438 -0.694 1 98.25 68 GLU B CA 1
ATOM 1643 C C . GLU B 1 68 ? 7.316 -20.422 -0.751 1 98.25 68 GLU B C 1
ATOM 1645 O O . GLU B 1 68 ? 6.434 -20.406 0.107 1 98.25 68 GLU B O 1
ATOM 1650 N N . PHE B 1 69 ? 7.297 -21.266 -1.777 1 98.56 69 PHE B N 1
ATOM 1651 C CA . PHE B 1 69 ? 6.246 -22.281 -1.888 1 98.56 69 PHE B CA 1
ATOM 1652 C C . PHE B 1 69 ? 6.234 -23.172 -0.66 1 98.56 69 PHE B C 1
ATOM 1654 O O . PHE B 1 69 ? 5.164 -23.578 -0.194 1 98.56 69 PHE B O 1
ATOM 1661 N N . ALA B 1 70 ? 7.375 -23.5 -0.176 1 98 70 ALA B N 1
ATOM 1662 C CA . ALA B 1 70 ? 7.52 -24.453 0.92 1 98 70 ALA B CA 1
ATOM 1663 C C . ALA B 1 70 ? 6.902 -23.906 2.205 1 98 70 ALA B C 1
ATOM 1665 O O . ALA B 1 70 ? 6.426 -24.672 3.047 1 98 70 ALA B O 1
ATOM 1666 N N . LYS B 1 71 ? 6.895 -22.656 2.387 1 97.88 71 LYS B N 1
ATOM 1667 C CA . LYS B 1 71 ? 6.434 -22.016 3.617 1 97.88 71 LYS B CA 1
ATOM 1668 C C . LYS B 1 71 ? 4.941 -22.266 3.832 1 97.88 71 LYS B C 1
ATOM 1670 O O . LYS B 1 71 ? 4.477 -22.328 4.973 1 97.88 71 LYS B O 1
ATOM 1675 N N . ARG B 1 72 ? 4.145 -22.328 2.789 1 97.5 72 ARG B N 1
ATOM 1676 C CA . ARG B 1 72 ? 2.703 -22.531 2.889 1 97.5 72 ARG B CA 1
ATOM 1677 C C . ARG B 1 72 ? 2.238 -23.672 1.991 1 97.5 72 ARG B C 1
ATOM 1679 O O . ARG B 1 72 ? 1.286 -23.516 1.223 1 97.5 72 ARG B O 1
ATOM 1686 N N . ARG B 1 73 ? 2.879 -24.734 2.158 1 98.56 73 ARG B N 1
ATOM 1687 C CA . ARG B 1 73 ? 2.6 -25.938 1.383 1 98.56 73 ARG B CA 1
ATOM 1688 C C . ARG B 1 73 ? 1.974 -27.016 2.258 1 98.56 73 ARG B C 1
ATOM 1690 O O . ARG B 1 73 ? 2.33 -27.156 3.428 1 98.56 73 ARG B O 1
ATOM 1697 N N . ASP B 1 74 ? 1.052 -27.734 1.718 1 98.38 74 ASP B N 1
ATOM 1698 C CA . ASP B 1 74 ? 0.543 -28.969 2.312 1 98.38 74 ASP B CA 1
ATOM 1699 C C . ASP B 1 74 ? 0.263 -30.016 1.241 1 98.38 74 ASP B C 1
ATOM 1701 O O . ASP B 1 74 ? 0.774 -29.922 0.123 1 98.38 74 ASP B O 1
ATOM 1705 N N . ASP B 1 75 ? -0.456 -31.062 1.517 1 97.56 75 ASP B N 1
ATOM 1706 C CA . ASP B 1 75 ? -0.644 -32.156 0.59 1 97.56 75 ASP B CA 1
ATOM 1707 C C . ASP B 1 75 ? -1.585 -31.781 -0.549 1 97.56 75 ASP B C 1
ATOM 1709 O O . ASP B 1 75 ? -1.635 -32.469 -1.577 1 97.56 75 ASP B O 1
ATOM 1713 N N . GLU B 1 76 ? -2.375 -30.734 -0.322 1 98.62 76 GLU B N 1
ATOM 1714 C CA . GLU B 1 76 ? -3.383 -30.359 -1.309 1 98.62 76 GLU B CA 1
ATOM 1715 C C . GLU B 1 76 ? -2.863 -29.25 -2.23 1 98.62 76 GLU B C 1
ATOM 1717 O O . GLU B 1 76 ? -3.404 -29.047 -3.318 1 98.62 76 GLU B O 1
ATOM 1722 N N . GLY B 1 77 ? -1.875 -28.5 -1.749 1 98.88 77 GLY B N 1
ATOM 1723 C CA . GLY B 1 77 ? -1.396 -27.375 -2.555 1 98.88 77 GLY B CA 1
ATOM 1724 C C . GLY B 1 77 ? -0.444 -26.469 -1.805 1 98.88 77 GLY B C 1
ATOM 1725 O O . GLY B 1 77 ? 0.27 -26.906 -0.903 1 98.88 77 GLY B O 1
ATOM 1726 N N . PHE B 1 78 ? -0.318 -25.266 -2.24 1 98.88 78 PHE B N 1
ATOM 1727 C CA . PHE B 1 78 ? 0.545 -24.25 -1.653 1 98.88 78 PHE B CA 1
ATOM 1728 C C . PHE B 1 78 ? 0.041 -22.844 -1.991 1 98.88 78 PHE B C 1
ATOM 1730 O O . PHE B 1 78 ? -0.832 -22.688 -2.846 1 98.88 78 PHE B O 1
ATOM 1737 N N . SER B 1 79 ? 0.538 -21.859 -1.291 1 98.75 79 SER B N 1
ATOM 1738 C CA . SER B 1 79 ? 0.147 -20.469 -1.515 1 98.75 79 SER B CA 1
ATOM 1739 C C . SER B 1 79 ? 1.322 -19.516 -1.299 1 98.75 79 SER B C 1
ATOM 1741 O O . SER B 1 79 ? 2.334 -19.906 -0.705 1 98.75 79 SER B O 1
ATOM 1743 N N . PHE B 1 80 ? 1.23 -18.359 -1.793 1 98.25 80 PHE B N 1
ATOM 1744 C CA . PHE B 1 80 ? 2.258 -17.328 -1.687 1 98.25 80 PHE B CA 1
ATOM 1745 C C . PHE B 1 80 ? 1.688 -15.953 -2.025 1 98.25 80 PHE B C 1
ATOM 1747 O O . PHE B 1 80 ? 0.539 -15.844 -2.459 1 98.25 80 PHE B O 1
ATOM 1754 N N . ALA B 1 81 ? 2.459 -14.953 -1.799 1 97.25 81 ALA B N 1
ATOM 1755 C CA . ALA B 1 81 ? 2.061 -13.586 -2.09 1 97.25 81 ALA B CA 1
ATOM 1756 C C . ALA B 1 81 ? 3.096 -12.883 -2.965 1 97.25 81 ALA B C 1
ATOM 1758 O O . ALA B 1 81 ? 4.293 -13.164 -2.867 1 97.25 81 ALA B O 1
ATOM 1759 N N . LEU B 1 82 ? 2.541 -12.023 -3.799 1 97 82 LEU B N 1
ATOM 1760 C CA . LEU B 1 82 ? 3.385 -11.289 -4.73 1 97 82 LEU B CA 1
ATOM 1761 C C . LEU B 1 82 ? 3.211 -9.781 -4.551 1 97 82 LEU B C 1
ATOM 1763 O O . LEU B 1 82 ? 2.107 -9.312 -4.266 1 97 82 LEU B O 1
ATOM 1767 N N . LYS B 1 83 ? 4.305 -9.047 -4.77 1 94.81 83 LYS B N 1
ATOM 1768 C CA . LYS B 1 83 ? 4.223 -7.586 -4.789 1 94.81 83 LYS B CA 1
ATOM 1769 C C . LYS B 1 83 ? 3.443 -7.094 -6.008 1 94.81 83 LYS B C 1
ATOM 1771 O O . LYS B 1 83 ? 3.791 -7.418 -7.145 1 94.81 83 LYS B O 1
ATOM 1776 N N . LYS B 1 84 ? 2.477 -6.293 -5.727 1 94.88 84 LYS B N 1
ATOM 1777 C CA . LYS B 1 84 ? 1.55 -5.836 -6.758 1 94.88 84 LYS B CA 1
ATOM 1778 C C . LYS B 1 84 ? 2.262 -4.969 -7.789 1 94.88 84 LYS B C 1
ATOM 1780 O O . LYS B 1 84 ? 2.082 -5.152 -8.992 1 94.88 84 LYS B O 1
ATOM 1785 N N . GLN B 1 85 ? 3.131 -3.99 -7.324 1 94.94 85 GLN B N 1
ATOM 1786 C CA . GLN B 1 85 ? 3.768 -3.055 -8.25 1 94.94 85 GLN B CA 1
ATOM 1787 C C . GLN B 1 85 ? 4.773 -3.768 -9.148 1 94.94 85 GLN B C 1
ATOM 1789 O O . GLN B 1 85 ? 4.926 -3.41 -10.32 1 94.94 85 GLN B O 1
ATOM 1794 N N . ALA B 1 86 ? 5.469 -4.719 -8.617 1 95.31 86 ALA B N 1
ATOM 1795 C CA . ALA B 1 86 ? 6.359 -5.52 -9.453 1 95.31 86 ALA B CA 1
ATOM 1796 C C . ALA B 1 86 ? 5.57 -6.309 -10.5 1 95.31 86 ALA B C 1
ATOM 1798 O O . ALA B 1 86 ? 5.945 -6.348 -11.672 1 95.31 86 ALA B O 1
ATOM 1799 N N . ALA B 1 87 ? 4.473 -6.918 -10.039 1 97.25 87 ALA B N 1
ATOM 1800 C CA . ALA B 1 87 ? 3.615 -7.668 -10.953 1 97.25 87 ALA B CA 1
ATOM 1801 C C . ALA B 1 87 ? 3.125 -6.785 -12.094 1 97.25 87 ALA B C 1
ATOM 1803 O O . ALA B 1 87 ? 3.027 -7.234 -13.242 1 97.25 87 ALA B O 1
ATOM 1804 N N . PHE B 1 88 ? 2.799 -5.594 -11.797 1 97.31 88 PHE B N 1
ATOM 1805 C CA . PHE B 1 88 ? 2.348 -4.641 -12.805 1 97.31 88 PHE B CA 1
ATOM 1806 C C . PHE B 1 88 ? 3.385 -4.492 -13.914 1 97.31 88 PHE B C 1
ATOM 1808 O O . PHE B 1 88 ? 3.031 -4.301 -15.078 1 97.31 88 PHE B O 1
ATOM 1815 N N . LYS B 1 89 ? 4.598 -4.672 -13.562 1 97.81 89 LYS B N 1
ATOM 1816 C CA . LYS B 1 89 ? 5.688 -4.555 -14.531 1 97.81 89 LYS B CA 1
ATOM 1817 C C . LYS B 1 89 ? 6.039 -5.918 -15.125 1 97.81 89 LYS B C 1
ATOM 1819 O O . LYS B 1 89 ? 7.016 -6.043 -15.875 1 97.81 89 LYS B O 1
ATOM 1824 N N . GLY B 1 90 ? 5.348 -6.977 -14.719 1 98.12 90 GLY B N 1
ATOM 1825 C CA . GLY B 1 90 ? 5.578 -8.312 -15.242 1 98.12 90 GLY B CA 1
ATOM 1826 C C . GLY B 1 90 ? 6.703 -9.047 -14.539 1 98.12 90 GLY B C 1
ATOM 1827 O O . GLY B 1 90 ? 7.309 -9.961 -15.109 1 98.12 90 GLY B O 1
ATOM 1828 N N . VAL B 1 91 ? 6.977 -8.578 -13.367 1 98.25 91 VAL B N 1
ATOM 1829 C CA . VAL B 1 91 ? 8.078 -9.172 -12.617 1 98.25 91 VAL B CA 1
ATOM 1830 C C . VAL B 1 91 ? 7.539 -9.906 -11.398 1 98.25 91 VAL B C 1
ATOM 1832 O O . VAL B 1 91 ? 6.676 -9.391 -10.68 1 98.25 91 VAL B O 1
ATOM 1835 N N . VAL B 1 92 ? 8.016 -11.148 -11.258 1 98.62 92 VAL B N 1
ATOM 1836 C CA . VAL B 1 92 ? 7.656 -11.898 -10.062 1 98.62 92 VAL B CA 1
ATOM 1837 C C . VAL B 1 92 ? 8.484 -11.422 -8.875 1 98.62 92 VAL B C 1
ATOM 1839 O O . VAL B 1 92 ? 9.719 -11.469 -8.914 1 98.62 92 VAL B O 1
ATOM 1842 N N . ASN B 1 93 ? 7.879 -10.891 -7.914 1 97.38 93 ASN B N 1
ATOM 1843 C CA . ASN B 1 93 ? 8.492 -10.5 -6.652 1 97.38 93 ASN B CA 1
ATOM 1844 C C . ASN B 1 93 ? 7.684 -10.984 -5.453 1 97.38 93 ASN B C 1
ATOM 1846 O O . ASN B 1 93 ? 6.594 -10.477 -5.188 1 97.38 93 ASN B O 1
ATOM 1850 N N . PHE B 1 94 ? 8.25 -12.008 -4.746 1 97.25 94 PHE B N 1
ATOM 1851 C CA . PHE B 1 94 ? 7.531 -12.625 -3.639 1 97.25 94 PHE B CA 1
ATOM 1852 C C . PHE B 1 94 ? 7.457 -11.672 -2.449 1 97.25 94 PHE B C 1
ATOM 1854 O O . PHE B 1 94 ? 8.445 -11.031 -2.098 1 97.25 94 PHE B O 1
ATOM 1861 N N . SER B 1 95 ? 6.266 -11.523 -1.934 1 93.69 95 SER B N 1
ATOM 1862 C CA . SER B 1 95 ? 6.062 -10.742 -0.718 1 93.69 95 SER B CA 1
ATOM 1863 C C . SER B 1 95 ? 6.336 -11.578 0.528 1 93.69 95 SER B C 1
ATOM 1865 O O . SER B 1 95 ? 5.625 -12.547 0.801 1 93.69 95 SER B O 1
ATOM 1867 N N . VAL B 1 96 ? 7.391 -11.211 1.224 1 88.81 96 VAL B N 1
ATOM 1868 C CA . VAL B 1 96 ? 7.785 -11.961 2.408 1 88.81 96 VAL B CA 1
ATOM 1869 C C . VAL B 1 96 ? 7.523 -11.133 3.662 1 88.81 96 VAL B C 1
ATOM 1871 O O . VAL B 1 96 ? 7.898 -9.961 3.725 1 88.81 96 VAL B O 1
ATOM 1874 N N . GLY B 1 97 ? 6.859 -11.727 4.676 1 78.94 97 GLY B N 1
ATOM 1875 C CA . GLY B 1 97 ? 6.613 -10.992 5.91 1 78.94 97 GLY B CA 1
ATOM 1876 C C . GLY B 1 97 ? 5.34 -10.172 5.871 1 78.94 97 GLY B C 1
ATOM 1877 O O . GLY B 1 97 ? 4.27 -10.688 5.547 1 78.94 97 GLY B O 1
ATOM 1878 N N . LYS B 1 98 ? 5.488 -8.938 6.266 1 75.38 98 LYS B N 1
ATOM 1879 C CA . LYS B 1 98 ? 4.316 -8.07 6.344 1 75.38 98 LYS B CA 1
ATOM 1880 C C . LYS B 1 98 ? 3.943 -7.531 4.969 1 75.38 98 LYS B C 1
ATOM 1882 O O . LYS B 1 98 ? 4.812 -7.105 4.203 1 75.38 98 LYS B O 1
ATOM 1887 N N . PRO B 1 99 ? 2.621 -7.684 4.637 1 70.62 99 PRO B N 1
ATOM 1888 C CA . PRO B 1 99 ? 2.182 -7.156 3.342 1 70.62 99 PRO B CA 1
ATOM 1889 C C . PRO B 1 99 ? 2.531 -5.68 3.16 1 70.62 99 PRO B C 1
ATOM 1891 O O . PRO B 1 99 ? 2.678 -4.949 4.145 1 70.62 99 PRO B O 1
ATOM 1894 N N . ASP B 1 100 ? 2.619 -5.43 1.825 1 71.44 100 ASP B N 1
ATOM 1895 C CA . ASP B 1 100 ? 2.816 -4.023 1.49 1 71.44 100 ASP B CA 1
ATOM 1896 C C . ASP B 1 100 ? 1.557 -3.209 1.771 1 71.44 100 ASP B C 1
ATOM 1898 O O . ASP B 1 100 ? 0.475 -3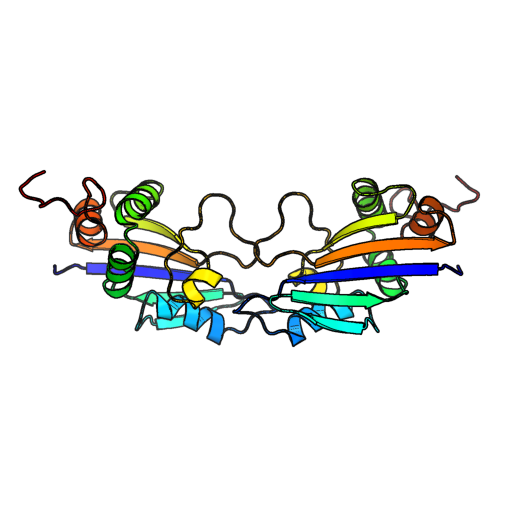.773 1.953 1 71.44 100 ASP B O 1
ATOM 1902 N N . GLU B 1 101 ? 1.716 -1.936 1.68 1 63.72 101 GLU B N 1
ATOM 1903 C CA . GLU B 1 101 ? 0.64 -1.005 2.004 1 63.72 101 GLU B CA 1
ATOM 1904 C C . GLU B 1 101 ? -0.561 -1.206 1.085 1 63.72 101 GLU B C 1
ATOM 1906 O O . GLU B 1 101 ? -1.706 -1.205 1.541 1 63.72 101 GLU B O 1
ATOM 1911 N N . LEU B 1 102 ? -0.281 -1.394 -0.265 1 77.88 102 LEU B N 1
ATOM 1912 C CA . LEU B 1 102 ? -1.383 -1.517 -1.212 1 77.88 102 LEU B CA 1
ATOM 1913 C C . LEU B 1 102 ? -1.933 -2.939 -1.225 1 77.88 102 LEU B C 1
ATOM 1915 O O . LEU B 1 102 ? -2.992 -3.195 -1.804 1 77.88 102 LEU B O 1
ATOM 1919 N N . GLY B 1 103 ? -1.317 -3.717 -0.352 1 87.12 103 GLY B N 1
ATOM 1920 C CA . GLY B 1 103 ? -1.718 -5.117 -0.343 1 87.12 103 GLY B CA 1
ATOM 1921 C C . GLY B 1 103 ? -1.013 -5.945 -1.4 1 87.12 103 GLY B C 1
ATOM 1922 O O . GLY B 1 103 ? -0.584 -5.414 -2.428 1 87.12 103 GLY B O 1
ATOM 1923 N N . ASP B 1 104 ? -0.85 -7.145 -1.147 1 92.88 104 ASP B N 1
ATOM 1924 C CA . ASP B 1 104 ? -0.179 -8.094 -2.031 1 92.88 104 ASP B CA 1
ATOM 1925 C C . ASP B 1 104 ? -1.19 -8.883 -2.859 1 92.88 104 ASP B C 1
ATOM 1927 O O . ASP B 1 104 ? -2.385 -8.891 -2.553 1 92.88 104 ASP B O 1
ATOM 1931 N N . ILE B 1 105 ? -0.627 -9.352 -3.928 1 97.06 105 ILE B N 1
ATOM 1932 C CA . ILE B 1 105 ? -1.406 -10.32 -4.695 1 97.06 105 ILE B CA 1
ATOM 1933 C C . ILE B 1 105 ? -1.267 -11.703 -4.07 1 97.06 105 ILE B C 1
ATOM 1935 O O . ILE B 1 105 ? -0.181 -12.289 -4.082 1 97.06 105 ILE B O 1
ATOM 1939 N N . GLU B 1 106 ? -2.348 -12.234 -3.533 1 97.75 106 GLU B N 1
ATOM 1940 C CA . GLU B 1 106 ? -2.346 -13.57 -2.934 1 97.75 106 GLU B CA 1
ATOM 1941 C C . GLU B 1 106 ? -2.678 -14.641 -3.967 1 97.75 106 GLU B C 1
ATOM 1943 O O . GLU B 1 106 ? -3.662 -14.523 -4.699 1 97.75 106 GLU B O 1
ATOM 1948 N N . VAL B 1 107 ? -1.855 -15.68 -4.016 1 98.88 107 VAL B N 1
ATOM 1949 C CA . VAL B 1 107 ? -2.049 -16.766 -4.977 1 98.88 107 VAL B CA 1
ATOM 1950 C C . VAL B 1 107 ? -2.197 -18.094 -4.238 1 98.88 107 VAL B C 1
ATOM 1952 O O . VAL B 1 107 ? -1.344 -18.453 -3.424 1 98.88 107 VAL B O 1
ATOM 1955 N N . HIS B 1 108 ? -3.252 -18.75 -4.473 1 98.88 108 HIS B N 1
ATOM 1956 C CA . HIS B 1 108 ? -3.52 -20.078 -3.902 1 98.88 108 HIS B CA 1
ATOM 1957 C C . HIS B 1 108 ? -3.609 -21.141 -4.992 1 98.88 108 HIS B C 1
ATOM 1959 O O . HIS B 1 108 ? -4.457 -21.047 -5.887 1 98.88 108 HIS B O 1
ATOM 1965 N N . VAL B 1 109 ? -2.812 -22.141 -4.883 1 98.94 109 VAL B N 1
ATOM 1966 C CA . VAL B 1 109 ? -2.768 -23.203 -5.883 1 98.94 109 VAL B CA 1
ATOM 1967 C C . VAL B 1 109 ? -3.244 -24.516 -5.262 1 98.94 109 VAL B C 1
ATOM 1969 O O . VAL B 1 109 ? -2.635 -25.016 -4.316 1 98.94 109 VAL B O 1
ATOM 1972 N N . THR B 1 110 ? -4.316 -25 -5.711 1 98.94 110 THR B N 1
ATOM 1973 C CA . THR B 1 110 ? -4.77 -26.344 -5.395 1 98.94 110 THR B CA 1
ATOM 1974 C C . THR B 1 110 ? -4.355 -27.328 -6.488 1 98.94 110 THR B C 1
ATOM 1976 O O . THR B 1 110 ? -4.676 -27.125 -7.66 1 98.94 110 THR B O 1
ATOM 1979 N N . VAL B 1 111 ? -3.697 -28.375 -6.105 1 98.88 111 VAL B N 1
ATOM 1980 C CA . VAL B 1 111 ? -3.156 -29.312 -7.078 1 98.88 111 VAL B CA 1
ATOM 1981 C C . VAL B 1 111 ? -4.031 -30.562 -7.133 1 98.88 111 VAL B C 1
ATOM 1983 O O . VAL B 1 111 ? -4.172 -31.266 -6.133 1 98.88 111 VAL B O 1
ATOM 1986 N N . ARG B 1 112 ? -4.57 -30.844 -8.234 1 98.44 112 ARG B N 1
ATOM 1987 C CA . ARG B 1 112 ? -5.375 -32.031 -8.438 1 98.44 112 ARG B CA 1
ATOM 1988 C C . ARG B 1 112 ? -4.52 -33.188 -8.938 1 98.44 112 ARG B C 1
ATOM 1990 O O . ARG B 1 112 ? -4.719 -34.344 -8.523 1 98.44 112 ARG B O 1
ATOM 1997 N N . ASP B 1 113 ? -3.756 -32.875 -9.836 1 97.88 113 ASP B N 1
ATOM 1998 C CA . ASP B 1 113 ? -2.791 -33.812 -10.406 1 97.88 113 ASP B CA 1
ATOM 1999 C C . ASP B 1 113 ? -1.579 -33.062 -10.969 1 97.88 113 ASP B C 1
ATOM 2001 O O . ASP B 1 113 ? -1.728 -32.062 -11.664 1 97.88 113 ASP B O 1
ATOM 2005 N N . PRO B 1 114 ? -0.33 -33.531 -10.789 1 97.62 114 PRO B N 1
ATOM 2006 C CA . PRO B 1 114 ? 0.165 -34.656 -9.969 1 97.62 114 PRO B CA 1
ATOM 2007 C C . PRO B 1 114 ? 0.215 -34.312 -8.484 1 97.62 114 PRO B C 1
ATOM 2009 O O . PRO B 1 114 ? -0.684 -33.625 -7.969 1 97.62 114 PRO B O 1
ATOM 2012 N N . SER B 1 115 ? 1.302 -34.812 -7.797 1 97.88 115 SER B N 1
ATOM 2013 C CA . SER B 1 115 ? 1.479 -34.406 -6.41 1 97.88 115 SER B CA 1
ATOM 2014 C C . SER B 1 115 ? 1.95 -32.938 -6.324 1 97.88 115 SER B C 1
ATOM 2016 O O . SER B 1 115 ? 2.467 -32.406 -7.301 1 97.88 115 SER B O 1
ATOM 2018 N N . VAL B 1 116 ? 1.799 -32.375 -5.168 1 98.75 116 VAL B N 1
ATOM 2019 C CA . VAL B 1 116 ? 2.223 -31 -4.953 1 98.75 116 VAL B CA 1
ATOM 2020 C C . VAL B 1 116 ? 3.721 -30.875 -5.223 1 98.75 116 VAL B C 1
ATOM 2022 O O . VAL B 1 116 ? 4.16 -29.938 -5.898 1 98.75 116 VAL B O 1
ATOM 2025 N N . GLU B 1 117 ? 4.496 -31.766 -4.746 1 97.75 117 GLU B N 1
ATOM 2026 C CA . GLU B 1 117 ? 5.941 -31.75 -4.93 1 97.75 117 GLU B CA 1
ATOM 2027 C C . GLU B 1 117 ? 6.309 -31.828 -6.41 1 97.75 117 GLU B C 1
ATOM 2029 O O . GLU B 1 117 ? 7.215 -31.125 -6.867 1 97.75 117 GLU B O 1
ATOM 2034 N N . GLU B 1 118 ? 5.637 -32.719 -7.109 1 97.25 118 GLU B N 1
ATOM 2035 C CA . GLU B 1 118 ? 5.91 -32.875 -8.531 1 97.25 118 GLU B CA 1
ATOM 2036 C C . GLU B 1 118 ? 5.562 -31.609 -9.305 1 97.25 118 GLU B C 1
ATOM 2038 O O . GLU B 1 118 ? 6.262 -31.234 -10.258 1 97.25 118 GLU B O 1
ATOM 2043 N N . LEU B 1 119 ? 4.418 -31 -8.922 1 98.44 119 LEU B N 1
ATOM 2044 C CA . LEU B 1 119 ? 4.055 -29.75 -9.578 1 98.44 119 LEU B CA 1
ATOM 2045 C C . LEU B 1 119 ? 5.113 -28.688 -9.336 1 98.44 119 LEU B C 1
ATOM 2047 O O . LEU B 1 119 ? 5.508 -27.969 -10.258 1 98.44 119 LEU B O 1
ATOM 2051 N N . ILE B 1 120 ? 5.535 -28.531 -8.109 1 98.25 120 ILE B N 1
ATOM 2052 C CA . ILE B 1 120 ? 6.555 -27.547 -7.762 1 98.25 120 ILE B CA 1
ATOM 2053 C C . ILE B 1 120 ? 7.836 -27.828 -8.539 1 98.25 120 ILE B C 1
ATOM 2055 O O . ILE B 1 120 ? 8.477 -26.906 -9.062 1 98.25 120 ILE B O 1
ATOM 2059 N N . ASP B 1 121 ? 8.219 -29.094 -8.664 1 96.94 121 ASP B N 1
ATOM 2060 C CA . ASP B 1 121 ? 9.391 -29.469 -9.445 1 96.94 121 ASP B CA 1
ATOM 2061 C C . ASP B 1 121 ? 9.258 -29.016 -10.898 1 96.94 121 ASP B C 1
ATOM 2063 O O . ASP B 1 121 ? 10.25 -28.688 -11.547 1 96.94 121 ASP B O 1
ATOM 2067 N N . TYR B 1 122 ? 8.086 -29.094 -11.336 1 96.81 122 TYR B N 1
ATOM 2068 C CA . TYR B 1 122 ? 7.828 -28.719 -12.719 1 96.81 122 TYR B CA 1
ATOM 2069 C C . TYR B 1 122 ? 7.938 -27.203 -12.898 1 96.81 122 TYR B C 1
ATOM 2071 O O . TYR B 1 122 ? 8.609 -26.734 -13.812 1 96.81 122 TYR B O 1
ATOM 2079 N N . ILE B 1 123 ? 7.301 -26.375 -11.984 1 97.44 123 ILE B N 1
ATOM 2080 C CA . ILE B 1 123 ? 7.211 -24.938 -12.172 1 97.44 123 ILE B CA 1
ATOM 2081 C C . ILE B 1 123 ? 8.508 -24.266 -11.719 1 97.44 123 ILE B C 1
ATOM 2083 O O . ILE B 1 123 ? 8.891 -23.219 -12.227 1 97.44 123 ILE B O 1
ATOM 2087 N N . ALA B 1 124 ? 9.141 -24.875 -10.727 1 97.94 124 ALA B N 1
ATOM 2088 C CA . ALA B 1 124 ? 10.383 -24.359 -10.156 1 97.94 124 ALA B CA 1
ATOM 2089 C C . ALA B 1 124 ? 11.336 -25.5 -9.805 1 97.94 124 ALA B C 1
ATOM 2091 O O . ALA B 1 124 ? 11.547 -25.797 -8.625 1 97.94 124 ALA B O 1
ATOM 2092 N N . PRO B 1 125 ? 11.938 -26.047 -10.75 1 97.31 125 PRO B N 1
ATOM 2093 C CA . PRO B 1 125 ? 12.844 -27.172 -10.484 1 97.31 125 PRO B CA 1
ATOM 2094 C C . PRO B 1 125 ? 14.031 -26.781 -9.602 1 97.31 125 PRO B C 1
ATOM 2096 O O . PRO B 1 125 ? 14.422 -25.609 -9.578 1 97.31 125 PRO B O 1
ATOM 2099 N N . PRO B 1 126 ? 14.531 -27.781 -8.82 1 96.38 126 PRO B N 1
ATOM 2100 C CA . PRO B 1 126 ? 15.742 -27.484 -8.047 1 96.38 126 PRO B CA 1
ATOM 2101 C C . PRO B 1 126 ? 16.922 -27.094 -8.93 1 96.38 126 PRO B C 1
ATOM 2103 O O . PRO B 1 126 ? 17 -27.5 -10.094 1 96.38 126 PRO B O 1
ATOM 2106 N N . THR B 1 127 ? 17.703 -26.266 -8.336 1 95.06 127 THR B N 1
ATOM 2107 C CA . THR B 1 127 ? 18.828 -25.781 -9.117 1 95.06 127 THR B CA 1
ATOM 2108 C C . THR B 1 127 ? 20.141 -26.078 -8.406 1 95.06 127 THR B C 1
ATOM 2110 O O . THR B 1 127 ? 20.156 -26.312 -7.195 1 95.06 127 THR B O 1
ATOM 2113 N N . GLU B 1 128 ? 21.156 -26.188 -9.125 1 90.81 128 GLU B N 1
ATOM 2114 C CA . GLU B 1 128 ? 22.547 -26.125 -8.695 1 90.81 128 GLU B CA 1
ATOM 2115 C C . GLU B 1 128 ? 23.281 -24.969 -9.359 1 90.81 128 GLU B C 1
ATOM 2117 O O . GLU B 1 128 ? 23.328 -24.875 -10.586 1 90.81 128 GLU B O 1
ATOM 2122 N N . ASP B 1 129 ? 23.781 -24.094 -8.609 1 86.69 129 ASP B N 1
ATOM 2123 C CA . ASP B 1 129 ? 24.453 -22.891 -9.086 1 86.69 129 ASP B CA 1
ATOM 2124 C C . ASP B 1 129 ? 23.531 -22.078 -9.992 1 86.69 129 ASP B C 1
ATOM 2126 O O . ASP B 1 129 ? 23.953 -21.609 -11.055 1 86.69 129 ASP B O 1
ATOM 2130 N N . GLY B 1 130 ? 22.234 -22.141 -9.68 1 83 130 GLY B N 1
ATOM 2131 C CA . GLY B 1 130 ? 21.25 -21.328 -10.359 1 83 130 GLY B CA 1
ATOM 2132 C C . GLY B 1 130 ? 20.656 -22 -11.586 1 83 130 GLY B C 1
ATOM 2133 O O . GLY B 1 130 ? 19.781 -21.438 -12.242 1 83 130 GLY B O 1
ATOM 2134 N N . ARG B 1 131 ? 21.234 -23.219 -11.883 1 89.44 131 ARG B N 1
ATOM 2135 C CA . ARG B 1 131 ? 20.75 -23.953 -13.062 1 89.44 131 ARG B CA 1
ATOM 2136 C C . ARG B 1 131 ? 19.938 -25.172 -12.656 1 89.44 131 ARG B C 1
ATOM 2138 O O . ARG B 1 131 ? 20.297 -25.875 -11.711 1 89.44 131 ARG B O 1
ATOM 2145 N N . PRO B 1 132 ? 18.719 -25.406 -13.367 1 89.5 132 PRO B N 1
ATOM 2146 C CA . PRO B 1 132 ? 17.906 -26.562 -13.023 1 89.5 132 PRO B CA 1
ATOM 2147 C C . PRO B 1 132 ? 18.688 -27.875 -13.094 1 89.5 132 PRO B C 1
ATOM 2149 O O . PRO B 1 132 ? 19.531 -28.047 -13.992 1 89.5 132 PRO B O 1
ATOM 2152 N N . ILE B 1 133 ? 18.406 -28.688 -12.062 1 87.19 133 ILE B N 1
ATOM 2153 C CA . ILE B 1 133 ? 19.016 -30.016 -12.055 1 87.19 133 ILE B CA 1
ATOM 2154 C C . ILE B 1 133 ? 18.094 -31.016 -12.758 1 87.19 133 ILE B C 1
ATOM 2156 O O . ILE B 1 133 ? 16.875 -30.969 -12.586 1 87.19 133 ILE B O 1
ATOM 2160 N N . ASP B 1 134 ? 18.672 -31.875 -13.594 1 77.31 134 ASP B N 1
ATOM 2161 C CA . ASP B 1 134 ? 17.891 -32.938 -14.227 1 77.31 134 ASP B CA 1
ATOM 2162 C C . ASP B 1 134 ? 17.281 -33.875 -13.195 1 77.31 134 ASP B C 1
ATOM 2164 O O . ASP B 1 134 ? 17.969 -34.281 -12.25 1 77.31 134 ASP B O 1
ATOM 2168 N N . PRO B 1 135 ? 16.031 -34.125 -13.32 1 70.06 135 PRO B N 1
ATOM 2169 C CA . PRO B 1 135 ? 15.391 -35.031 -12.367 1 70.06 135 PRO B CA 1
ATOM 2170 C C . PRO B 1 135 ? 16.125 -36.344 -12.227 1 70.06 135 PRO B C 1
ATOM 2172 O O . PRO B 1 135 ? 16.109 -36.969 -11.148 1 70.06 135 PRO B O 1
ATOM 2175 N N . GLU B 1 136 ? 16.656 -36.781 -13.234 1 70.69 136 GLU B N 1
ATOM 2176 C CA . GLU B 1 136 ? 17.406 -38.031 -13.164 1 70.69 136 GLU B CA 1
ATOM 2177 C C . GLU B 1 136 ? 18.703 -37.875 -12.383 1 70.69 136 GLU B C 1
ATOM 2179 O O . GLU B 1 136 ? 19.266 -38.844 -11.898 1 70.69 136 GLU B O 1
ATOM 2184 N N . ASP B 1 137 ? 19.031 -36.781 -12.25 1 64.19 137 ASP B N 1
ATOM 2185 C CA . ASP B 1 137 ? 20.312 -36.5 -11.586 1 64.19 137 ASP B CA 1
ATOM 2186 C C . ASP B 1 137 ? 20.094 -36.094 -10.133 1 64.19 137 ASP B C 1
ATOM 2188 O O . ASP B 1 137 ? 21.047 -35.781 -9.422 1 64.19 137 ASP B O 1
ATOM 2192 N N . ARG B 1 138 ? 19.016 -36.344 -9.711 1 53.16 138 ARG B N 1
ATOM 2193 C CA . ARG B 1 138 ? 18.719 -35.938 -8.336 1 53.16 138 ARG B CA 1
ATOM 2194 C C . ARG B 1 138 ? 19.156 -37.031 -7.344 1 53.16 138 ARG B C 1
ATOM 2196 O O . ARG B 1 138 ? 19.109 -38.219 -7.648 1 53.16 138 ARG B O 1
#

Solvent-accessible surface area (backbone atoms only — not comparable to full-atom values): 14587 Å² total; per-residue (Å²): 134,90,67,42,45,46,34,43,33,39,32,54,45,53,87,42,38,40,66,68,46,49,49,45,14,51,35,54,45,32,70,86,45,48,75,44,84,47,96,57,26,38,38,30,41,41,64,71,58,61,62,39,24,48,47,33,59,74,66,62,37,29,67,61,47,45,55,48,39,59,74,44,49,54,87,54,22,32,33,50,34,27,35,45,72,42,17,54,72,55,38,91,38,77,54,72,84,75,72,50,40,51,40,37,33,36,40,39,39,39,42,75,33,58,54,41,67,58,46,44,42,68,52,32,36,59,56,57,96,82,36,71,56,57,78,84,71,106,134,88,67,41,43,46,35,42,33,41,31,54,46,52,87,42,39,40,66,68,47,50,48,45,14,52,35,55,44,34,68,86,46,48,75,43,84,47,96,58,25,39,39,30,43,40,63,71,58,62,63,40,24,49,47,32,60,76,66,64,37,29,66,61,49,45,55,49,38,60,74,44,49,55,86,54,23,32,33,50,35,27,35,43,70,43,17,54,72,56,37,91,38,77,53,72,85,75,69,48,38,55,40,36,31,37,39,38,39,39,40,75,34,58,54,41,67,58,47,44,44,68,52,33,35,58,55,57,97,80,36,72,54,55,79,85,71,105

InterPro domains:
  IPR002739 RNA-binding protein PAB1135-like [MF_01112] (5-131)
  IPR002739 RNA-binding protein PAB1135-like [PF01877] (7-104)
  IPR002739 RNA-binding protein PAB1135-like [PTHR39652] (5-134)
  IPR022803 Large ribosomal subunit protein uL5 domain superfamily [G3DSA:3.30.1440.10] (1-129)
  IPR022803 Large ribosomal subunit protein uL5 domain superfamily [SSF55282] (6-137)

Foldseek 3Di:
DDFWKKKKKKFFDDPVDDQVLLVLLVCLQPPPWDWDDDVGMIMTIDGDRVSNLVLCLVVLPLVVVVVQQVVADDFFEGKFWADSVCSSVSHGHTDPDDADPSGTIIMTMGTPDDTRVVVSCVSRNDDDPSHHDDPVRD/DDFWKKKKKKFFDDPVDDQVLLVLLVCLQPPPWDWDDDVGMIMTIDGDRVSNLVLCLVVLPLVVVVVQQVVADDFFEGKFWAQSVCSSVSHGHTDDDDADPSGTMIMTMTTPDDTRVVVSCVSRNDDDPSHHDDPVRD

Secondary structure (DSSP, 8-state):
---EEEEEEEEE--TTB-HHHHHHHHHHHSTT-EEEEETTEEEEEES--HHHHHHHHHTT-HHHHHHHHHHTB-SSEEEEEE-HHHHHTT---B--SSPPTT--EEEEEEEEES-HHHHHHHHS--EETTEEPPGGG-/---EEEEEEEEE--TTB-HHHHHHHHHHHSTT-EEEEETTEEEEEES--HHHHHHHHHTT-HHHHHHHHHHTB-SSEEEEEE-HHHHHTT---B--SSPPTT--EEEEEEEEES-HHHHHHHHS--EETTEEPPGGG-

Nearest PDB structures (foldseek):
  2pzz-assembly1_A  TM=9.203E-01  e=9.281E-12  Methanocaldococcus jannaschii DSM 2661
  3c9g-assembly1_B  TM=9.063E-01  e=1.803E-10  Archaeoglobus fulgidus DSM 4304
  2pzz-assembly2_B  TM=9.134E-01  e=1.329E-09  Methanocaldococcus jannaschii DSM 2661
  2pzz-assembly2_D  TM=9.068E-01  e=1.324E-07  Methanocaldococcus jannaschii DSM 2661
  2ogk-assembly1_C  TM=7.006E-01  e=7.676E-08  Archaeoglobus fulgidus

pLDDT: mean 94.53, std 8.57, range [53.16, 98.94]

Sequence (276 aa):
MIYSVDVRIEAPVRDTEVTDRVGDAVENLFPGVELTHEPGKLVGETHELERFSERLHEQTILDTARREFAKRRDDEGFSFALKKQAAFKGVVNFSVGKPDELGDIEVHVTVRDPSVEELIDYIAPPTEDGRPIDPEDRMIYSVDVRIEAPVRDTEVTDRVGDAVENLFPGVELTHEPGKLVGETHELERFSERLHEQTILDTARREFAKRRDDEGFSFALKKQAAFKGVVNFSVGKPDELGDIEVHVTVRDPSVEELIDYIAPPTEDGRPIDPEDR